Protein AF-A0A915LZA3-F1 (afdb_monomer_lite)

pLDDT: mean 71.26, std 20.82, range [26.11, 95.75]

Radius of gyration: 27.78 Å; chains: 1; bounding box: 48×46×91 Å

Secondary structure (DSSP, 8-state):
---SS----SS-----------TTS-TTHHHHHHHHHHHHHT-HHHHHHHHH--SHHHHHHHHHHHHHH-----SS---TTSS----TTS-TT------TTSGGGS-SS--S--SSS-----TTS-TT------SS---------STTHHHHHHHHHHTTTHHHHHHHHHHS-HHHHHHHHHHHHHHHHHHHHHHHHHHHHHTTTSS-HHHHHHHHHHHHHHHHHH-S-TT------HHHHHHHHHHHHHHHHHT--HHHHHHHHHHHHHHHHHHHHHTTGGG-

InterPro domains:
  IPR003020 Bicarbonate transporter, eukaryotic [PTHR11453] (9-284)
  IPR011531 Bicarbonate transporter-like, transmembrane domain [PF00955] (147-284)
  IPR013769 Band 3 cytoplasmic domain [PF07565] (6-78)
  IPR016152 Phosphotransferase/anion transporter [G3DSA:3.40.930.10] (1-98)
  IPR016152 Phosphotransferase/anion transporter [SSF55804] (5-84)

Organism: Meloidogyne javanica (NCBI:txid6303)

Structure (mmCIF, N/CA/C/O backbone):
data_AF-A0A915LZA3-F1
#
_entry.id   AF-A0A915LZA3-F1
#
loop_
_atom_site.group_PDB
_atom_site.id
_atom_site.type_symbol
_atom_site.label_atom_id
_atom_site.label_alt_id
_atom_site.label_comp_id
_atom_site.label_asym_id
_atom_site.label_entity_id
_atom_site.label_seq_id
_atom_site.pdbx_PDB_ins_code
_atom_site.Cartn_x
_atom_site.Cartn_y
_atom_site.Cartn_z
_atom_site.occupancy
_atom_site.B_iso_or_equiv
_atom_site.auth_seq_id
_atom_site.auth_comp_id
_atom_site.auth_asym_id
_atom_site.auth_atom_id
_atom_site.pdbx_PDB_model_num
ATOM 1 N N . MET A 1 1 ? -0.500 0.047 58.986 1.00 40.16 1 MET A N 1
ATOM 2 C CA . MET A 1 1 ? 0.926 0.003 59.365 1.00 40.16 1 MET A CA 1
ATOM 3 C C . MET A 1 1 ? 1.675 0.911 58.408 1.00 40.16 1 MET A C 1
ATOM 5 O O . MET A 1 1 ? 1.860 0.521 57.264 1.00 40.16 1 MET A O 1
ATOM 9 N N . LEU A 1 2 ? 2.025 2.132 58.827 1.00 41.66 2 LEU A N 1
ATOM 10 C CA . LEU A 1 2 ? 3.138 2.834 58.181 1.00 41.66 2 LEU A CA 1
ATOM 11 C C . LEU A 1 2 ? 4.381 1.995 58.489 1.00 41.66 2 LEU A C 1
ATOM 13 O O . LEU A 1 2 ? 4.584 1.661 59.656 1.00 41.66 2 LEU A O 1
ATOM 17 N N . TYR A 1 3 ? 5.162 1.620 57.478 1.00 49.47 3 TYR A N 1
ATOM 18 C CA . TYR A 1 3 ? 6.516 1.131 57.727 1.00 49.47 3 TYR A CA 1
ATOM 19 C C . TYR A 1 3 ? 7.259 2.251 58.477 1.00 49.47 3 TYR A C 1
ATOM 21 O O . TYR A 1 3 ? 7.330 3.361 57.951 1.00 49.47 3 TYR A O 1
ATOM 29 N N . PRO A 1 4 ? 7.716 2.023 59.722 1.00 53.25 4 PRO A N 1
ATOM 30 C CA . PRO A 1 4 ? 8.289 3.081 60.554 1.00 53.25 4 PRO A CA 1
ATOM 31 C C . PRO A 1 4 ? 9.705 3.483 60.121 1.00 53.25 4 PRO A C 1
ATOM 33 O O . PRO A 1 4 ? 10.217 4.489 60.598 1.00 53.25 4 PRO A O 1
ATOM 36 N N . GLU A 1 5 ? 10.316 2.736 59.202 1.00 57.94 5 GLU A N 1
ATOM 37 C CA . GLU A 1 5 ? 11.634 3.021 58.650 1.00 57.94 5 GLU A CA 1
ATOM 38 C C . GLU A 1 5 ? 11.510 3.137 57.132 1.00 57.94 5 GLU A C 1
ATOM 40 O O . GLU A 1 5 ? 11.105 2.195 56.444 1.00 57.94 5 GLU A O 1
ATOM 45 N N . VAL A 1 6 ? 11.803 4.330 56.615 1.00 61.31 6 VAL A N 1
ATOM 46 C CA . VAL A 1 6 ? 11.967 4.541 55.178 1.00 61.31 6 VAL A CA 1
ATOM 47 C C . VAL A 1 6 ? 13.237 3.783 54.779 1.00 61.31 6 VAL A C 1
ATOM 49 O O . VAL A 1 6 ? 14.266 3.993 55.419 1.00 61.31 6 VAL A O 1
ATOM 52 N N . PRO A 1 7 ? 13.201 2.891 53.775 1.00 60.47 7 PRO A N 1
ATOM 53 C CA . PRO A 1 7 ? 14.414 2.237 53.312 1.00 60.47 7 PRO A CA 1
ATOM 54 C C . PRO A 1 7 ? 15.385 3.304 52.798 1.00 60.47 7 PRO A C 1
ATOM 56 O O . PRO A 1 7 ? 15.045 4.036 51.867 1.00 60.47 7 PRO A O 1
ATOM 59 N N . ASP A 1 8 ? 16.580 3.384 53.388 1.00 58.19 8 ASP A N 1
ATOM 60 C CA . ASP A 1 8 ? 17.678 4.213 52.885 1.00 58.19 8 ASP A CA 1
ATOM 61 C C . ASP A 1 8 ? 18.139 3.645 51.536 1.00 58.19 8 ASP A C 1
ATOM 63 O O . ASP A 1 8 ? 19.001 2.769 51.445 1.00 58.19 8 ASP A O 1
ATOM 67 N N . HIS A 1 9 ? 17.496 4.101 50.464 1.00 58.91 9 HIS A N 1
ATOM 68 C CA . HIS A 1 9 ? 17.857 3.757 49.098 1.00 58.91 9 HIS A CA 1
ATOM 69 C C . HIS A 1 9 ? 18.630 4.929 48.471 1.00 58.91 9 HIS A C 1
ATOM 71 O O . HIS A 1 9 ? 18.209 6.076 48.620 1.00 58.91 9 HIS A O 1
ATOM 77 N N . PRO A 1 10 ? 19.738 4.688 47.743 1.00 62.22 10 PRO A N 1
ATOM 78 C CA . PRO A 1 10 ? 20.612 5.747 47.221 1.00 62.22 10 PRO A CA 1
ATOM 79 C C . PRO A 1 10 ? 20.009 6.545 46.048 1.00 62.22 10 PRO A C 1
ATOM 81 O O . PRO A 1 10 ? 20.716 7.312 45.398 1.00 62.22 10 PRO A O 1
ATOM 84 N N . VAL A 1 11 ? 18.720 6.366 45.751 1.00 62.00 11 VAL A N 1
ATOM 85 C CA . VAL A 1 11 ? 18.023 6.976 44.612 1.00 62.00 11 VAL A CA 1
ATOM 86 C C . VAL A 1 11 ? 16.957 7.940 45.146 1.00 62.00 11 VAL A C 1
ATOM 88 O O . VAL A 1 11 ? 16.222 7.567 46.062 1.00 62.00 11 VAL A O 1
ATOM 91 N N . PRO A 1 12 ? 16.828 9.167 44.602 1.00 66.44 12 PRO A N 1
ATOM 92 C CA . PRO A 1 12 ? 15.810 10.114 45.048 1.00 66.44 12 PRO A CA 1
ATOM 93 C C . PRO A 1 12 ? 14.401 9.534 44.874 1.00 66.44 12 PRO A C 1
ATOM 95 O O . PRO A 1 12 ? 14.011 9.120 43.780 1.00 66.44 12 PRO A O 1
ATOM 98 N N . VAL A 1 13 ? 13.617 9.535 45.953 1.00 68.50 13 VAL A N 1
ATOM 99 C CA . VAL A 1 13 ? 12.218 9.090 45.934 1.00 68.50 13 VAL A CA 1
ATOM 100 C C . VAL A 1 13 ? 11.385 10.111 45.156 1.00 68.50 13 VAL A C 1
ATOM 102 O O . VAL A 1 13 ? 11.161 11.222 45.631 1.00 68.50 13 VAL A O 1
ATOM 105 N N . ARG A 1 14 ? 10.931 9.745 43.950 1.00 68.06 14 ARG A N 1
ATOM 106 C CA . ARG A 1 14 ? 10.072 10.602 43.107 1.00 68.06 14 ARG A CA 1
ATOM 107 C C . ARG A 1 14 ? 8.570 10.405 43.347 1.00 68.06 14 ARG A C 1
ATOM 109 O O . ARG A 1 14 ? 7.807 11.343 43.141 1.00 68.06 14 ARG A O 1
ATOM 116 N N . PHE A 1 15 ? 8.141 9.228 43.810 1.00 70.88 15 PHE A N 1
ATOM 117 C CA . PHE A 1 15 ? 6.720 8.893 43.969 1.00 70.88 15 PHE A CA 1
ATOM 118 C C . PHE A 1 15 ? 6.424 8.293 45.338 1.00 70.88 15 PHE A C 1
ATOM 120 O O . PHE A 1 15 ? 7.160 7.438 45.827 1.00 70.88 15 PHE A O 1
ATOM 127 N N . LEU A 1 16 ? 5.303 8.716 45.922 1.00 76.38 16 LEU A N 1
ATOM 128 C CA . LEU A 1 16 ? 4.749 8.158 47.149 1.00 76.38 16 LEU A CA 1
ATOM 129 C C . LEU A 1 16 ? 3.295 7.760 46.891 1.00 76.38 16 LEU A C 1
ATOM 131 O O . LEU A 1 16 ? 2.461 8.605 46.569 1.00 76.38 16 LEU A O 1
ATOM 135 N N . PHE A 1 17 ? 2.990 6.476 47.052 1.00 79.19 17 PHE A N 1
ATOM 136 C CA . PHE A 1 17 ? 1.621 5.977 47.004 1.00 79.19 17 PHE A CA 1
ATOM 137 C C . PHE A 1 17 ? 1.072 5.842 48.427 1.00 79.19 17 PHE A C 1
ATOM 139 O O . PHE A 1 17 ? 1.611 5.087 49.237 1.00 79.19 17 PHE A O 1
ATOM 146 N N . VAL A 1 18 ? -0.006 6.570 48.729 1.00 82.31 18 VAL A N 1
ATOM 147 C CA . VAL A 1 18 ? -0.693 6.518 50.026 1.00 82.31 18 VAL A CA 1
ATOM 148 C C . VAL A 1 18 ? -2.106 5.994 49.813 1.00 82.31 18 VAL A C 1
ATOM 150 O O . VAL A 1 18 ? -2.927 6.645 49.172 1.00 82.31 18 VAL A O 1
ATOM 153 N N . LEU A 1 19 ? -2.396 4.822 50.377 1.00 79.50 19 LEU A N 1
ATOM 154 C CA . LEU A 1 19 ? -3.730 4.232 50.370 1.00 79.50 19 LEU A CA 1
ATOM 155 C C . LEU A 1 19 ? -4.408 4.475 51.720 1.00 79.50 19 LEU A C 1
ATOM 157 O O . LEU A 1 19 ? -3.973 3.943 52.742 1.00 79.50 19 LEU A O 1
ATOM 161 N N . LEU A 1 20 ? -5.491 5.252 51.717 1.00 79.88 20 LEU A N 1
ATOM 162 C CA . LEU A 1 20 ? -6.367 5.425 52.874 1.00 79.88 20 LEU A CA 1
ATOM 163 C C . LEU A 1 20 ? -7.575 4.505 52.703 1.00 79.88 20 LEU A C 1
ATOM 165 O O . LEU A 1 20 ? -8.351 4.681 51.768 1.00 79.88 20 LEU A O 1
ATOM 169 N N . ASN A 1 21 ? -7.721 3.521 53.589 1.00 73.12 21 ASN A N 1
ATOM 170 C CA . ASN A 1 21 ? -8.852 2.598 53.571 1.00 73.12 21 ASN A CA 1
ATOM 171 C C . ASN A 1 21 ? -9.557 2.581 54.935 1.00 73.12 21 ASN A C 1
ATOM 173 O O . ASN A 1 21 ? -8.885 2.569 55.969 1.00 73.12 21 ASN A O 1
ATOM 177 N N . SER A 1 22 ? -10.894 2.574 54.934 1.00 74.44 22 SER A N 1
ATOM 178 C CA . SER A 1 22 ? -11.690 2.390 56.152 1.00 74.44 22 SER A CA 1
ATOM 179 C C . SER A 1 22 ? -11.731 0.906 56.513 1.00 74.44 22 SER A C 1
ATOM 181 O O . SER A 1 22 ? -11.939 0.055 55.650 1.00 74.44 22 SER A O 1
ATOM 183 N N . MET A 1 23 ? -11.522 0.584 57.788 1.00 65.25 23 MET A N 1
ATOM 184 C CA . MET A 1 23 ? -11.360 -0.802 58.248 1.00 65.25 23 MET A CA 1
ATOM 185 C C . MET A 1 23 ? -12.677 -1.591 58.284 1.00 65.25 23 MET A C 1
ATOM 187 O O . MET A 1 23 ? -12.644 -2.812 58.424 1.00 65.25 23 MET A O 1
ATOM 191 N N . ASP A 1 24 ? -13.821 -0.919 58.137 1.00 66.62 24 ASP A N 1
ATOM 192 C CA . ASP A 1 24 ? -15.107 -1.474 58.565 1.00 66.62 24 ASP A CA 1
ATOM 193 C C . ASP A 1 24 ? -15.783 -2.406 57.546 1.00 66.62 24 ASP A C 1
ATOM 195 O O . ASP A 1 24 ? -16.606 -3.223 57.948 1.00 66.62 24 ASP A O 1
ATOM 199 N N . ASN A 1 25 ? -15.438 -2.349 56.250 1.00 57.66 25 ASN A N 1
ATOM 200 C CA . ASN A 1 25 ? -16.246 -3.018 55.212 1.00 57.66 25 ASN A CA 1
ATOM 201 C C . ASN A 1 25 ? -15.518 -4.013 54.294 1.00 57.66 25 ASN A C 1
ATOM 203 O O . ASN A 1 25 ? -16.191 -4.775 53.604 1.00 57.66 25 ASN A O 1
ATOM 207 N N . TYR A 1 26 ? -14.181 -4.066 54.281 1.00 62.34 26 TYR A N 1
ATOM 208 C CA . TYR A 1 26 ? -13.459 -4.848 53.266 1.00 62.34 26 TYR A CA 1
ATOM 209 C C . TYR A 1 26 ? -12.202 -5.555 53.801 1.00 62.34 26 TYR A C 1
ATOM 211 O O . TYR A 1 26 ? -11.069 -5.122 53.548 1.00 62.34 26 TYR A O 1
ATOM 219 N N . PRO A 1 27 ? -12.359 -6.679 54.527 1.00 63.31 27 PRO A N 1
ATOM 220 C CA . PRO A 1 27 ? -11.224 -7.472 54.980 1.00 63.31 27 PRO A CA 1
ATOM 221 C C . PRO A 1 27 ? -10.453 -8.033 53.773 1.00 63.31 27 PRO A C 1
ATOM 223 O O . PRO A 1 27 ? -10.947 -8.868 53.019 1.00 63.31 27 PRO A O 1
ATOM 226 N N . GLY A 1 28 ? -9.218 -7.561 53.581 1.00 68.75 28 GLY A N 1
ATOM 227 C CA . GLY A 1 28 ? -8.295 -8.050 52.548 1.00 68.75 28 GLY A CA 1
ATOM 228 C C . GLY A 1 28 ? -8.218 -7.220 51.262 1.00 68.75 28 GLY A C 1
ATOM 229 O O . GLY A 1 28 ? -7.331 -7.479 50.447 1.00 68.75 28 GLY A O 1
ATOM 230 N N . GLU A 1 29 ? -9.053 -6.194 51.075 1.00 74.31 29 GLU A N 1
ATOM 231 C CA . GLU A 1 29 ? -8.945 -5.312 49.899 1.00 74.31 29 GLU A CA 1
ATOM 232 C C . GLU A 1 29 ? -7.670 -4.478 49.904 1.00 74.31 29 GLU A C 1
ATOM 234 O O . GLU A 1 29 ? -7.015 -4.372 48.872 1.00 74.31 29 GLU A O 1
ATOM 239 N N . THR A 1 30 ? -7.238 -3.990 51.069 1.00 78.81 30 THR A N 1
ATOM 240 C CA . THR A 1 30 ? -5.964 -3.266 51.211 1.00 78.81 30 THR A CA 1
ATOM 241 C C . THR A 1 30 ? -4.793 -4.078 50.654 1.00 78.81 30 THR A C 1
ATOM 243 O O . THR A 1 30 ? -3.925 -3.543 49.971 1.00 78.81 30 THR A O 1
ATOM 246 N N . PHE A 1 31 ? -4.791 -5.392 50.894 1.00 78.06 31 PHE A N 1
ATOM 247 C CA . PHE A 1 31 ? -3.752 -6.284 50.386 1.00 78.06 31 PHE A CA 1
ATOM 248 C C . PHE A 1 31 ? -3.881 -6.525 48.877 1.00 78.06 31 PHE A C 1
ATOM 250 O O . PHE A 1 31 ? -2.873 -6.595 48.180 1.00 78.06 31 PHE A O 1
ATOM 257 N N . ARG A 1 32 ? -5.106 -6.613 48.345 1.00 77.19 32 ARG A N 1
ATOM 258 C CA . ARG A 1 32 ? -5.346 -6.750 46.898 1.00 77.19 32 ARG A CA 1
ATOM 259 C C . ARG A 1 32 ? -4.922 -5.498 46.133 1.00 77.19 32 ARG A C 1
ATOM 261 O O . ARG A 1 32 ? -4.230 -5.625 45.129 1.00 77.19 32 ARG A O 1
ATOM 268 N N . ILE A 1 33 ? -5.264 -4.316 46.644 1.00 82.44 33 ILE A N 1
ATOM 269 C CA . ILE A 1 33 ? -4.838 -3.030 46.081 1.00 82.44 33 ILE A CA 1
ATOM 270 C C . ILE A 1 33 ? -3.316 -2.905 46.182 1.00 82.44 33 ILE A C 1
ATOM 272 O O . ILE A 1 33 ? -2.665 -2.573 45.198 1.00 82.44 33 ILE A O 1
ATOM 276 N N . GLY A 1 34 ? -2.728 -3.266 47.327 1.00 83.06 34 GLY A N 1
ATOM 277 C CA . GLY A 1 34 ? -1.274 -3.299 47.495 1.00 83.06 34 GLY A CA 1
ATOM 278 C C . GLY A 1 34 ? -0.574 -4.225 46.496 1.00 83.06 34 GLY A C 1
ATOM 279 O O . GLY A 1 34 ? 0.440 -3.846 45.920 1.00 83.06 34 GLY A O 1
ATOM 280 N N . ARG A 1 35 ? -1.136 -5.409 46.218 1.00 81.19 35 ARG A N 1
ATOM 281 C CA . ARG A 1 35 ? -0.614 -6.321 45.187 1.00 81.19 35 ARG A CA 1
ATOM 282 C C . ARG A 1 35 ? -0.757 -5.766 43.772 1.00 81.19 35 ARG A C 1
ATOM 284 O O . ARG A 1 35 ? 0.164 -5.944 42.983 1.00 81.19 35 ARG A O 1
ATOM 291 N N . ALA A 1 36 ? -1.875 -5.115 43.454 1.00 82.69 36 ALA A N 1
ATOM 292 C CA . ALA A 1 36 ? -2.093 -4.505 42.143 1.00 82.69 36 ALA A CA 1
ATOM 293 C C . ALA A 1 36 ? -1.106 -3.356 41.888 1.00 82.69 36 ALA A C 1
ATOM 295 O O . ALA A 1 36 ? -0.448 -3.321 40.852 1.00 82.69 36 ALA A O 1
ATOM 296 N N . ILE A 1 37 ? -0.930 -2.473 42.872 1.00 86.31 37 ILE A N 1
ATOM 297 C CA . ILE A 1 37 ? 0.039 -1.374 42.801 1.00 86.31 37 ILE A CA 1
ATOM 298 C C . ILE A 1 37 ? 1.476 -1.906 42.788 1.00 86.31 37 ILE A C 1
ATOM 300 O O . ILE A 1 37 ? 2.309 -1.395 42.049 1.00 86.31 37 ILE A O 1
ATOM 304 N N . GLY A 1 38 ? 1.767 -2.966 43.545 1.00 83.88 38 GLY A N 1
ATOM 305 C CA . GLY A 1 38 ? 3.064 -3.639 43.496 1.00 83.88 38 GLY A CA 1
ATOM 306 C C . GLY A 1 38 ? 3.379 -4.223 42.116 1.00 83.88 38 GLY A C 1
ATOM 307 O O . GLY A 1 38 ? 4.513 -4.110 41.661 1.00 83.88 38 GLY A O 1
ATOM 308 N N . ALA A 1 39 ? 2.385 -4.797 41.430 1.00 84.75 39 ALA A N 1
ATOM 309 C CA . ALA A 1 39 ? 2.550 -5.296 40.066 1.00 84.75 39 ALA A CA 1
ATOM 310 C C . ALA A 1 39 ? 2.824 -4.158 39.069 1.00 84.75 39 ALA A C 1
ATOM 312 O O . ALA A 1 39 ? 3.753 -4.276 38.278 1.00 84.75 39 ALA A O 1
ATOM 313 N N . LEU A 1 40 ? 2.090 -3.043 39.167 1.00 87.62 40 LEU A N 1
ATOM 314 C CA . LEU A 1 40 ? 2.316 -1.844 38.350 1.00 87.62 40 LEU A CA 1
ATOM 315 C C . LEU A 1 40 ? 3.728 -1.268 38.555 1.00 87.62 40 LEU A C 1
ATOM 317 O O . LEU A 1 40 ? 4.425 -0.965 37.597 1.00 87.62 40 LEU A O 1
ATOM 321 N N . LEU A 1 41 ? 4.174 -1.145 39.810 1.00 84.44 41 LEU A N 1
ATOM 322 C CA . LEU A 1 41 ? 5.496 -0.599 40.141 1.00 84.44 41 LEU A CA 1
ATOM 323 C C . LEU A 1 41 ? 6.660 -1.539 39.795 1.00 84.44 41 LEU A C 1
ATOM 325 O O . LEU A 1 41 ? 7.795 -1.076 39.707 1.00 84.44 41 LEU A O 1
ATOM 329 N N . SER A 1 42 ? 6.394 -2.837 39.630 1.00 83.94 42 SER A N 1
ATOM 330 C CA . SER A 1 42 ? 7.406 -3.818 39.216 1.00 83.94 42 SER A CA 1
ATOM 331 C C . SER A 1 42 ? 7.592 -3.870 37.699 1.00 83.94 42 SER A C 1
ATOM 333 O O . SER A 1 42 ? 8.521 -4.527 37.233 1.00 83.94 42 SER A O 1
ATOM 335 N N . ASP A 1 43 ? 6.718 -3.220 36.927 1.00 84.38 43 ASP A N 1
ATOM 336 C CA . ASP A 1 43 ? 6.847 -3.176 35.478 1.00 84.38 43 ASP A CA 1
ATOM 337 C C . ASP A 1 43 ? 8.005 -2.260 35.049 1.00 84.38 43 ASP A C 1
ATOM 339 O O . ASP A 1 43 ? 8.108 -1.100 35.454 1.00 84.38 43 ASP A O 1
ATOM 343 N N . GLU A 1 44 ? 8.892 -2.786 34.203 1.00 79.75 44 GLU A N 1
ATOM 344 C CA . GLU A 1 44 ? 10.099 -2.080 33.762 1.00 79.75 44 GLU A CA 1
ATOM 345 C C . GLU A 1 44 ? 9.780 -0.864 32.882 1.00 79.75 44 GLU A C 1
ATOM 347 O O . GLU A 1 44 ? 10.542 0.107 32.873 1.00 79.75 44 GLU A O 1
ATOM 352 N N . VAL A 1 45 ? 8.687 -0.915 32.111 1.00 80.38 45 VAL A N 1
ATOM 353 C CA . VAL A 1 45 ? 8.278 0.182 31.224 1.00 80.38 45 VAL A CA 1
ATOM 354 C C . VAL A 1 45 ? 7.697 1.307 32.070 1.00 80.38 45 VAL A C 1
ATOM 356 O O . VAL A 1 45 ? 8.168 2.444 31.980 1.00 80.38 45 VAL A O 1
ATOM 359 N N . PHE A 1 46 ? 6.766 0.982 32.968 1.00 85.88 46 PHE A N 1
ATOM 360 C CA . PHE A 1 46 ? 6.195 1.931 33.914 1.00 85.88 46 PHE A CA 1
ATOM 361 C C . PHE A 1 46 ? 7.271 2.565 34.801 1.00 85.88 46 PHE A C 1
ATOM 363 O O . PHE A 1 46 ? 7.279 3.783 34.964 1.00 85.88 46 PHE A O 1
ATOM 370 N N . GLN A 1 47 ? 8.231 1.789 35.319 1.00 83.12 47 GLN A N 1
ATOM 371 C CA . GLN A 1 47 ? 9.313 2.315 36.159 1.00 83.12 47 GLN A CA 1
ATOM 372 C C . GLN A 1 47 ? 10.183 3.333 35.408 1.00 83.12 47 GLN A C 1
ATOM 374 O O . GLN A 1 47 ? 10.506 4.392 35.952 1.00 83.12 47 GLN A O 1
ATOM 379 N N . LYS A 1 48 ? 10.553 3.042 34.155 1.00 82.12 48 LYS A N 1
ATOM 380 C CA . LYS A 1 48 ? 11.348 3.964 33.332 1.00 82.12 48 LYS A CA 1
ATOM 381 C C . LYS A 1 48 ? 10.588 5.251 33.045 1.00 82.12 48 LYS A C 1
ATOM 383 O O . LYS A 1 48 ? 11.171 6.324 33.210 1.00 82.12 48 LYS A O 1
ATOM 388 N N . VAL A 1 49 ? 9.313 5.150 32.663 1.00 83.62 49 VAL A N 1
ATOM 389 C CA . VAL A 1 49 ? 8.470 6.322 32.396 1.00 83.62 49 VAL A CA 1
ATOM 390 C C . VAL A 1 49 ? 8.287 7.128 33.672 1.00 83.62 49 VAL A C 1
ATOM 392 O O . VAL A 1 49 ? 8.598 8.312 33.674 1.00 83.62 49 VAL A O 1
ATOM 395 N N . ALA A 1 50 ? 7.899 6.499 34.781 1.00 83.44 50 ALA A N 1
ATOM 396 C CA . ALA A 1 50 ? 7.741 7.174 36.062 1.00 83.44 50 ALA A CA 1
ATOM 397 C C . ALA A 1 50 ? 9.021 7.936 36.449 1.00 83.44 50 ALA A C 1
ATOM 399 O O . ALA A 1 50 ? 8.958 9.115 36.788 1.00 83.44 50 ALA A O 1
ATOM 400 N N . LEU A 1 51 ? 10.202 7.320 36.326 1.00 79.88 51 LEU A N 1
ATOM 401 C CA . LEU A 1 51 ? 11.462 7.975 36.682 1.00 79.88 51 LEU A CA 1
ATOM 402 C C . LEU A 1 51 ? 11.833 9.164 35.788 1.00 79.88 51 LEU A C 1
ATOM 404 O O . LEU A 1 51 ? 12.455 10.084 36.310 1.00 79.88 51 LEU A O 1
ATOM 408 N N . HIS A 1 52 ? 11.470 9.182 34.503 1.00 78.88 52 HIS A N 1
ATOM 409 C CA . HIS A 1 52 ? 11.912 10.216 33.545 1.00 78.88 52 HIS A CA 1
ATOM 410 C C . HIS A 1 52 ? 10.821 11.214 33.145 1.00 78.88 52 HIS A C 1
ATOM 412 O O . HIS A 1 52 ? 11.104 12.214 32.495 1.00 78.88 52 HIS A O 1
ATOM 418 N N . CYS A 1 53 ? 9.580 10.957 33.531 1.00 80.81 53 CYS A N 1
ATOM 419 C CA . CYS A 1 53 ? 8.434 11.767 33.167 1.00 80.81 53 CYS A CA 1
ATOM 420 C C . CYS A 1 53 ? 8.464 13.153 33.839 1.00 80.81 53 CYS A C 1
ATOM 422 O O . CYS A 1 53 ? 8.595 13.255 35.059 1.00 80.81 53 CYS A O 1
ATOM 424 N N . GLU A 1 54 ? 8.275 14.214 33.048 1.00 79.69 54 GLU A N 1
ATOM 425 C CA . GLU A 1 54 ? 8.100 15.5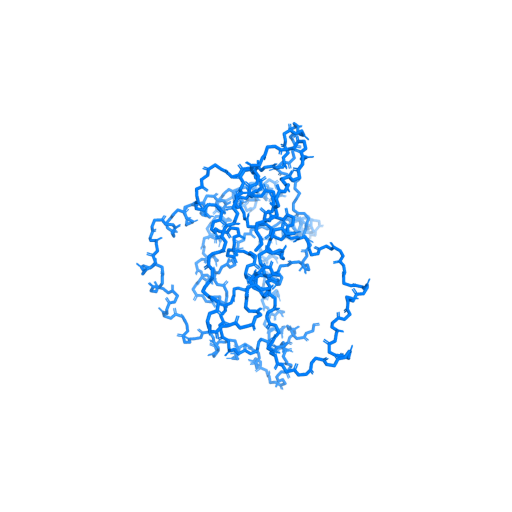96 33.533 1.00 79.69 54 GLU A CA 1
ATOM 426 C C . GLU A 1 54 ? 6.625 16.048 33.503 1.00 79.69 54 GLU A C 1
ATOM 428 O O . GLU A 1 54 ? 6.212 16.888 34.304 1.00 79.69 54 GLU A O 1
ATOM 433 N N . GLU A 1 55 ? 5.798 15.453 32.634 1.00 82.12 55 GLU A N 1
ATOM 434 C CA . GLU A 1 55 ? 4.393 15.826 32.426 1.00 82.12 55 GLU A CA 1
ATOM 435 C C . GLU A 1 55 ? 3.405 14.842 33.066 1.00 82.12 55 GLU A C 1
ATOM 437 O O . GLU A 1 55 ? 3.504 13.634 32.903 1.00 82.12 55 GLU A O 1
ATOM 442 N N . ARG A 1 56 ? 2.354 15.333 33.735 1.00 80.69 56 ARG A N 1
ATOM 443 C CA . ARG A 1 56 ? 1.370 14.455 34.405 1.00 80.69 56 ARG A CA 1
ATOM 444 C C . ARG A 1 56 ? 0.671 13.465 33.455 1.00 80.69 56 ARG A C 1
ATOM 446 O O . ARG A 1 56 ? 0.342 12.362 33.885 1.00 80.69 56 ARG A O 1
ATOM 453 N N . ASN A 1 57 ? 0.415 13.859 32.209 1.00 81.19 57 ASN A N 1
ATOM 454 C CA . ASN A 1 57 ? -0.383 13.064 31.268 1.00 81.19 57 ASN A CA 1
ATOM 455 C C . ASN A 1 57 ? 0.349 11.788 30.829 1.00 81.19 57 ASN A C 1
ATOM 457 O O . ASN A 1 57 ? -0.252 10.723 30.795 1.00 81.19 57 ASN A O 1
ATOM 461 N N . THR A 1 58 ? 1.664 11.871 30.640 1.00 80.75 58 THR A N 1
ATOM 462 C CA . THR A 1 58 ? 2.532 10.750 30.255 1.00 80.75 58 THR A CA 1
ATOM 463 C C . THR A 1 58 ? 2.499 9.608 31.274 1.00 80.75 58 THR A C 1
ATOM 465 O O . THR A 1 58 ? 2.591 8.435 30.918 1.00 80.75 58 THR A O 1
ATOM 468 N N . LEU A 1 59 ? 2.323 9.935 32.558 1.00 84.88 59 LEU A N 1
ATOM 469 C CA . LEU A 1 59 ? 2.184 8.929 33.608 1.00 84.88 59 LEU A CA 1
ATOM 470 C C . LEU A 1 59 ? 0.827 8.214 33.542 1.00 84.88 59 LEU A C 1
ATOM 472 O O . LEU A 1 59 ? 0.766 7.021 33.819 1.00 84.88 59 LEU A O 1
ATOM 476 N N . VAL A 1 60 ? -0.246 8.917 33.163 1.00 85.88 60 VAL A N 1
ATOM 477 C CA . VAL A 1 60 ? -1.577 8.315 32.967 1.00 85.88 60 VAL A CA 1
ATOM 478 C C . VAL A 1 60 ? -1.559 7.374 31.767 1.00 85.88 60 VAL A C 1
ATOM 480 O O . VAL A 1 60 ? -2.039 6.250 31.884 1.00 85.88 60 VAL A O 1
ATOM 483 N N . ASP A 1 61 ? -0.924 7.787 30.671 1.00 82.62 61 ASP A N 1
ATOM 484 C CA . ASP A 1 61 ? -0.764 6.955 29.475 1.00 82.62 61 ASP A CA 1
ATOM 485 C C . ASP A 1 61 ? 0.028 5.673 29.784 1.00 82.62 61 ASP A C 1
ATOM 487 O O . ASP A 1 61 ? -0.308 4.597 29.300 1.00 82.62 61 ASP A O 1
ATOM 491 N N . ALA A 1 62 ? 1.043 5.755 30.651 1.00 82.62 62 ALA A N 1
ATOM 492 C CA . ALA A 1 62 ? 1.800 4.583 31.089 1.00 82.62 62 ALA A CA 1
ATOM 493 C C . ALA A 1 62 ? 0.974 3.612 31.951 1.00 82.62 62 ALA A C 1
ATOM 495 O O . ALA A 1 62 ? 1.186 2.401 31.884 1.00 82.62 62 ALA A O 1
ATOM 496 N N . VAL A 1 63 ? 0.037 4.116 32.763 1.00 87.50 63 VAL A N 1
ATOM 497 C CA . VAL A 1 63 ? -0.899 3.255 33.506 1.00 87.50 63 VAL A CA 1
ATOM 498 C C . VAL A 1 63 ? -1.885 2.587 32.552 1.00 87.50 63 VAL A C 1
ATOM 500 O O . VAL A 1 63 ? -2.159 1.400 32.713 1.00 87.50 63 VAL A O 1
ATOM 503 N N . ASP A 1 64 ? -2.410 3.321 31.572 1.00 85.19 64 ASP A N 1
ATOM 504 C CA . ASP A 1 64 ? -3.350 2.776 30.586 1.00 85.19 64 ASP A CA 1
ATOM 505 C C . ASP A 1 64 ? -2.689 1.691 29.722 1.00 85.19 64 ASP A C 1
ATOM 507 O O . ASP A 1 64 ? -3.248 0.611 29.541 1.00 85.19 64 ASP A O 1
ATOM 511 N N . GLU A 1 65 ? -1.440 1.916 29.307 1.00 81.75 65 GLU A N 1
ATOM 512 C CA . GLU A 1 65 ? -0.630 0.925 28.595 1.00 81.75 65 GLU A CA 1
ATOM 513 C C . GLU A 1 65 ? -0.362 -0.324 29.444 1.00 81.75 65 GLU A C 1
ATOM 515 O O . GLU A 1 65 ? -0.440 -1.447 28.954 1.00 81.75 65 GLU A O 1
ATOM 520 N N . PHE A 1 66 ? -0.093 -0.162 30.740 1.00 86.06 66 PHE A N 1
ATOM 521 C CA . PHE A 1 66 ? 0.011 -1.315 31.631 1.00 86.06 66 PHE A CA 1
ATOM 522 C C . PHE A 1 66 ? -1.318 -2.084 31.688 1.00 86.06 66 PHE A C 1
ATOM 524 O O . PHE A 1 66 ? -1.332 -3.307 31.546 1.00 86.06 66 PHE A O 1
ATOM 531 N N . LEU A 1 67 ? -2.444 -1.386 31.863 1.00 83.06 67 LEU A N 1
ATOM 532 C CA . LEU A 1 67 ? -3.769 -2.004 31.962 1.00 83.06 67 LEU A CA 1
ATOM 533 C C . LEU A 1 67 ? -4.213 -2.692 30.664 1.00 83.06 67 LEU A C 1
ATOM 535 O O . LEU A 1 67 ? -4.906 -3.705 30.740 1.00 83.06 67 LEU A O 1
ATOM 539 N N . SER A 1 68 ? -3.810 -2.188 29.496 1.00 74.75 68 SER A N 1
ATOM 540 C CA . SER A 1 68 ? -4.106 -2.816 28.201 1.00 74.75 68 SER A CA 1
ATOM 541 C C . SER A 1 68 ? -3.382 -4.158 28.028 1.00 74.75 68 SER A C 1
ATOM 543 O O . SER A 1 68 ? -3.889 -5.057 27.354 1.00 74.75 68 SER A O 1
ATOM 545 N N . GLN A 1 69 ? -2.226 -4.316 28.679 1.00 69.12 69 GLN A N 1
ATOM 546 C CA . GLN A 1 69 ? -1.385 -5.508 28.600 1.00 69.12 69 GLN A CA 1
ATOM 547 C C . GLN A 1 69 ? -1.664 -6.532 29.709 1.00 69.12 69 GLN A C 1
ATOM 549 O O . GLN A 1 69 ? -1.305 -7.705 29.559 1.00 69.12 69 GLN A O 1
ATOM 554 N N . ILE A 1 70 ? -2.300 -6.141 30.823 1.00 77.00 70 ILE A N 1
ATOM 555 C CA . ILE A 1 70 ? -2.658 -7.111 31.863 1.00 77.00 70 ILE A CA 1
ATOM 556 C C . ILE A 1 70 ? -3.835 -7.980 31.417 1.00 77.00 70 ILE A C 1
ATOM 558 O O . ILE A 1 70 ? -4.907 -7.506 31.049 1.00 77.00 70 ILE A O 1
ATOM 562 N N . VAL A 1 71 ? -3.674 -9.295 31.542 1.00 67.06 71 VAL A N 1
ATOM 563 C CA . VAL A 1 71 ? -4.790 -10.230 31.390 1.00 67.06 71 VAL A CA 1
ATOM 564 C C . VAL A 1 71 ? -5.435 -10.435 32.755 1.00 67.06 71 VAL A C 1
ATOM 566 O O . VAL A 1 71 ? -4.851 -11.037 33.659 1.00 67.06 71 VAL A O 1
ATOM 569 N N . VAL A 1 72 ? -6.662 -9.939 32.914 1.00 62.97 72 VAL A N 1
ATOM 570 C CA . VAL A 1 72 ? -7.462 -10.191 34.115 1.00 62.97 72 VAL A CA 1
ATOM 571 C C . VAL A 1 72 ? -8.118 -11.559 33.985 1.00 62.97 72 VAL A C 1
ATOM 573 O O . VAL A 1 72 ? -9.049 -11.750 33.205 1.00 62.97 72 VAL A O 1
ATOM 576 N N . ILE A 1 73 ? -7.645 -12.520 34.773 1.00 56.94 73 ILE A N 1
ATOM 577 C CA . ILE A 1 73 ? -8.279 -13.835 34.853 1.00 56.94 73 ILE A CA 1
ATOM 578 C C . ILE A 1 73 ? -9.472 -13.731 35.819 1.00 56.94 73 ILE A C 1
ATOM 580 O O . ILE A 1 73 ? -9.276 -13.363 36.983 1.00 56.94 73 ILE A O 1
ATOM 584 N N . PRO A 1 74 ? -10.708 -14.044 35.384 1.00 51.47 74 PRO A N 1
ATOM 585 C CA . PRO A 1 74 ? -11.864 -14.046 36.270 1.00 51.47 74 PRO A CA 1
ATOM 586 C C . PRO A 1 74 ? -11.682 -15.082 37.393 1.00 51.47 74 PRO A C 1
ATOM 588 O O . PRO A 1 74 ? -11.080 -16.134 37.168 1.00 51.47 74 PRO A O 1
ATOM 591 N N . PRO A 1 75 ? -12.201 -14.826 38.609 1.00 49.94 75 PRO A N 1
ATOM 592 C CA . PRO A 1 75 ? -12.029 -15.708 39.758 1.00 49.94 75 PRO A CA 1
ATOM 593 C C . PRO A 1 75 ? -12.900 -16.969 39.624 1.00 49.94 75 PRO A C 1
ATOM 595 O O . PRO A 1 75 ? -13.900 -17.141 40.314 1.00 49.94 75 PRO A O 1
ATOM 598 N N . ALA A 1 76 ? -12.516 -17.876 38.732 1.00 41.94 76 ALA A N 1
ATOM 599 C CA . ALA A 1 76 ? -12.976 -19.255 38.688 1.00 41.94 76 ALA A CA 1
ATOM 600 C C . ALA A 1 76 ? -11.768 -20.159 38.957 1.00 41.94 76 ALA A C 1
ATOM 602 O O . ALA A 1 76 ? -10.654 -19.827 38.567 1.00 41.94 76 ALA A O 1
ATOM 603 N N . LYS A 1 77 ? -11.986 -21.259 39.689 1.00 45.81 77 LYS A N 1
ATOM 604 C CA . LYS A 1 77 ? -10.977 -22.225 40.163 1.00 45.81 77 LYS A CA 1
ATOM 605 C C . LYS A 1 77 ? -9.850 -22.435 39.136 1.00 45.81 77 LYS A C 1
ATOM 607 O O . LYS A 1 77 ? -9.999 -23.222 38.209 1.00 45.81 77 LYS A O 1
ATOM 612 N N . CYS A 1 78 ? -8.737 -21.723 39.313 1.00 49.66 78 CYS A N 1
ATOM 613 C CA . CYS A 1 78 ? -7.569 -21.834 38.451 1.00 49.66 78 CYS A CA 1
ATOM 614 C C . CYS A 1 78 ? -6.889 -23.168 38.772 1.00 49.66 78 CYS A C 1
ATOM 616 O O . CYS A 1 78 ? -6.239 -23.305 39.811 1.00 49.66 78 CYS A O 1
ATOM 618 N N . SER A 1 79 ? -7.130 -24.186 37.945 1.00 50.09 79 SER A N 1
ATOM 619 C CA . SER A 1 79 ? -6.386 -25.440 38.010 1.00 50.09 79 SER A CA 1
ATOM 620 C C . SER A 1 79 ? -4.959 -25.195 37.515 1.00 50.09 79 SER A C 1
ATOM 622 O O . SER A 1 79 ? -4.721 -24.355 36.649 1.00 50.09 79 SER A O 1
ATOM 624 N N . THR A 1 80 ? -3.986 -25.939 38.038 1.00 51.62 80 THR A N 1
ATOM 625 C CA . THR A 1 80 ? -2.582 -25.878 37.591 1.00 51.62 80 THR A CA 1
ATOM 626 C C . THR A 1 80 ? -2.393 -26.214 36.108 1.00 51.62 80 THR A C 1
ATOM 628 O O . THR A 1 80 ? -1.338 -25.920 35.564 1.00 51.62 80 THR A O 1
ATOM 631 N N . GLU A 1 81 ? -3.410 -26.781 35.457 1.00 51.84 81 GLU A N 1
ATOM 632 C CA . GLU A 1 81 ? -3.464 -27.073 34.018 1.00 51.84 81 GLU A CA 1
ATOM 633 C C . GLU A 1 81 ? -3.906 -25.866 33.172 1.00 51.84 81 GLU A C 1
ATOM 635 O O . GLU A 1 81 ? -3.539 -25.774 32.009 1.00 51.84 81 GLU A O 1
ATOM 640 N N . ALA A 1 82 ? -4.630 -24.899 33.752 1.00 50.28 82 ALA A N 1
ATOM 641 C CA . ALA A 1 82 ? -4.927 -23.607 33.118 1.00 50.28 82 ALA A CA 1
ATOM 642 C C . ALA A 1 82 ? -3.754 -22.613 33.236 1.00 50.28 82 ALA A C 1
ATOM 644 O O . ALA A 1 82 ? -3.849 -21.455 32.823 1.00 50.28 82 ALA A O 1
ATOM 645 N N . ARG A 1 83 ? -2.641 -23.052 33.837 1.00 48.88 83 ARG A N 1
ATOM 646 C CA . ARG A 1 83 ? -1.400 -22.294 33.920 1.00 48.88 83 ARG A CA 1
ATOM 647 C C . ARG A 1 83 ? -0.793 -22.239 32.527 1.00 48.88 83 ARG A C 1
ATOM 649 O O . ARG A 1 83 ? -0.198 -23.210 32.077 1.00 48.88 83 ARG A O 1
ATOM 656 N N . TRP A 1 84 ? -0.926 -21.088 31.881 1.00 51.66 84 TRP A N 1
ATOM 657 C CA . TRP A 1 84 ? -0.230 -20.784 30.638 1.00 51.66 84 TRP A CA 1
ATOM 658 C C . TRP A 1 84 ? 1.273 -21.027 30.834 1.00 51.66 84 TRP A C 1
ATOM 660 O O . TRP A 1 84 ? 1.954 -20.264 31.525 1.00 51.66 84 TRP A O 1
ATOM 670 N N . THR A 1 85 ? 1.792 -22.131 30.302 1.00 42.25 85 THR A N 1
ATOM 671 C CA . THR A 1 85 ? 3.233 -22.339 30.194 1.00 42.25 85 THR A CA 1
ATOM 672 C C . THR A 1 85 ? 3.728 -21.431 29.086 1.00 42.25 85 THR A C 1
ATOM 674 O O . THR A 1 85 ? 3.141 -21.381 28.008 1.00 42.25 85 THR A O 1
ATOM 677 N N . ARG A 1 86 ? 4.783 -20.666 29.369 1.00 37.88 86 ARG A N 1
ATOM 678 C CA . ARG A 1 86 ? 5.478 -19.894 28.344 1.00 37.88 86 ARG A CA 1
ATOM 679 C C . ARG A 1 86 ? 5.977 -20.903 27.309 1.00 37.88 86 ARG A C 1
ATOM 681 O O . ARG A 1 86 ? 6.718 -21.809 27.674 1.00 37.88 86 ARG A O 1
ATOM 688 N N . ASP A 1 87 ? 5.492 -20.798 26.080 1.00 40.41 87 ASP A N 1
ATOM 689 C CA . ASP A 1 87 ? 5.916 -21.669 24.990 1.00 40.41 87 ASP A CA 1
ATOM 690 C C . ASP A 1 87 ? 7.401 -21.371 24.739 1.00 40.41 87 ASP A C 1
ATOM 692 O O . ASP A 1 87 ? 7.748 -20.258 24.342 1.00 40.41 87 ASP A O 1
ATOM 696 N N . GLU A 1 88 ? 8.298 -22.306 25.063 1.00 45.94 88 GLU A N 1
ATOM 697 C CA . GLU A 1 88 ? 9.756 -22.095 24.970 1.00 45.94 88 GLU A CA 1
ATOM 698 C C . GLU A 1 88 ? 10.233 -21.895 23.514 1.00 45.94 88 GLU A C 1
ATOM 700 O O . GLU A 1 88 ? 11.390 -21.556 23.285 1.00 45.94 88 GLU A O 1
ATOM 705 N N . GLY A 1 89 ? 9.335 -22.061 22.533 1.00 44.38 89 GLY A N 1
ATOM 706 C CA . GLY A 1 89 ? 9.553 -21.780 21.111 1.00 44.38 89 GLY A CA 1
ATOM 707 C C . GLY A 1 89 ? 8.897 -20.498 20.582 1.00 44.38 89 GLY A C 1
ATOM 708 O O . GLY A 1 89 ? 9.038 -20.205 19.395 1.00 44.38 89 GLY A O 1
ATOM 709 N N . ALA A 1 90 ? 8.185 -19.725 21.412 1.00 39.44 90 ALA A N 1
ATOM 710 C CA . ALA A 1 90 ? 7.668 -18.418 21.013 1.00 39.44 90 ALA A CA 1
ATOM 711 C C . ALA A 1 90 ? 8.793 -17.383 21.121 1.00 39.44 90 ALA A C 1
ATOM 713 O O . ALA A 1 90 ? 9.013 -16.784 22.173 1.00 39.44 90 ALA A O 1
ATOM 714 N N . ASP A 1 91 ? 9.520 -17.269 20.014 1.00 34.72 91 ASP A N 1
ATOM 715 C CA . ASP A 1 91 ? 10.464 -16.227 19.625 1.00 34.72 91 ASP A CA 1
ATOM 716 C C . ASP A 1 91 ? 10.517 -15.032 20.604 1.00 34.72 91 ASP A C 1
ATOM 718 O O . ASP A 1 91 ? 9.555 -14.274 20.757 1.00 34.72 91 ASP A O 1
ATOM 722 N N . GLU A 1 92 ? 11.681 -14.816 21.228 1.00 39.94 92 GLU A N 1
ATOM 723 C CA . GLU A 1 92 ? 12.032 -13.667 22.093 1.00 39.94 92 GLU A CA 1
ATOM 724 C C . GLU A 1 92 ? 11.818 -12.286 21.423 1.00 39.94 92 GLU A C 1
ATOM 726 O O . GLU A 1 92 ? 12.067 -11.237 22.016 1.00 39.94 92 GLU A O 1
ATOM 731 N N . SER A 1 93 ? 11.338 -12.273 20.179 1.00 38.03 93 SER A N 1
ATOM 732 C CA . SER A 1 93 ? 11.217 -11.141 19.275 1.00 38.03 93 SER A CA 1
ATOM 733 C C . SER A 1 93 ? 9.834 -10.473 19.265 1.00 38.03 93 SER A C 1
ATOM 735 O O . SER A 1 93 ? 9.607 -9.577 18.436 1.00 38.03 93 SER A O 1
ATOM 737 N N . ALA A 1 94 ? 8.937 -10.807 20.205 1.00 39.66 94 ALA A N 1
ATOM 738 C CA . ALA A 1 94 ? 7.847 -9.912 20.613 1.00 39.66 94 ALA A CA 1
ATOM 739 C C . ALA A 1 94 ? 8.445 -8.710 21.369 1.00 39.66 94 ALA A C 1
ATOM 741 O O . ALA A 1 94 ? 8.246 -8.507 22.567 1.00 39.66 94 ALA A O 1
ATOM 742 N N . VAL A 1 95 ? 9.256 -7.940 20.639 1.00 44.25 95 VAL A N 1
ATOM 743 C CA . VAL A 1 95 ? 9.760 -6.628 21.010 1.00 44.25 95 VAL A CA 1
ATOM 744 C C . VAL A 1 95 ? 8.549 -5.853 21.490 1.00 44.25 95 VAL A C 1
ATOM 746 O O . VAL A 1 95 ? 7.610 -5.642 20.723 1.00 44.25 95 VAL A O 1
ATOM 749 N N . ARG A 1 96 ? 8.556 -5.498 22.779 1.00 42.94 96 ARG A N 1
ATOM 750 C CA . ARG A 1 96 ? 7.553 -4.633 23.395 1.00 42.94 96 ARG A CA 1
ATOM 751 C C . ARG A 1 96 ? 7.361 -3.449 22.449 1.00 42.94 96 ARG A C 1
ATOM 753 O O . ARG A 1 96 ? 8.286 -2.653 22.283 1.00 42.94 96 ARG A O 1
ATOM 760 N N . HIS A 1 97 ? 6.213 -3.376 21.777 1.00 41.31 97 HIS A N 1
ATOM 761 C CA . HIS A 1 97 ? 5.885 -2.243 20.925 1.00 41.31 97 HIS A CA 1
ATOM 762 C C . HIS A 1 97 ? 5.557 -1.086 21.857 1.00 41.31 97 HIS A C 1
ATOM 764 O O . HIS A 1 97 ? 4.411 -0.807 22.176 1.00 41.31 97 HIS A O 1
ATOM 770 N N . VAL A 1 98 ? 6.613 -0.440 22.338 1.00 44.84 98 VAL A N 1
ATOM 771 C CA . VAL A 1 98 ? 6.518 0.867 22.953 1.00 44.84 98 VAL A CA 1
ATOM 772 C C . VAL A 1 98 ? 5.830 1.749 21.918 1.00 44.84 98 VAL A C 1
ATOM 774 O O . VAL A 1 98 ? 6.324 1.887 20.794 1.00 44.84 98 VAL A O 1
ATOM 777 N N . GLY A 1 99 ? 4.660 2.285 22.263 1.00 40.97 99 GLY A N 1
ATOM 778 C CA . GLY A 1 99 ? 3.977 3.266 21.434 1.00 40.97 99 GLY A CA 1
ATOM 779 C C . GLY A 1 99 ? 4.974 4.317 20.939 1.00 40.97 99 GLY A C 1
ATOM 780 O O . GLY A 1 99 ? 5.882 4.731 21.663 1.00 40.97 99 GLY A O 1
ATOM 781 N N . MET A 1 100 ? 4.802 4.731 19.686 1.00 39.38 100 MET A N 1
ATOM 782 C CA . MET A 1 100 ? 5.678 5.611 18.894 1.00 39.38 100 MET A CA 1
ATOM 783 C C . MET A 1 100 ? 6.110 6.924 19.594 1.00 39.38 100 MET A C 1
ATOM 785 O O . MET A 1 100 ? 6.992 7.619 19.101 1.00 39.38 100 MET A O 1
ATOM 789 N N . LEU A 1 101 ? 5.522 7.257 20.747 1.00 43.75 101 LEU A N 1
ATOM 790 C CA . LEU A 1 101 ? 5.859 8.398 21.598 1.00 43.75 101 LEU A CA 1
ATOM 791 C C . LEU A 1 101 ? 7.244 8.326 22.269 1.00 43.75 101 LEU A C 1
ATOM 793 O O . LEU A 1 101 ? 7.778 9.379 22.606 1.00 43.75 101 LEU A O 1
ATOM 797 N N . TYR A 1 102 ? 7.860 7.148 22.434 1.00 44.19 102 TYR A N 1
ATOM 798 C CA . TYR A 1 102 ? 9.104 7.021 23.223 1.00 44.19 102 TYR A CA 1
ATOM 799 C C . TYR A 1 102 ? 10.344 6.562 22.442 1.00 44.19 102 TYR A C 1
ATOM 801 O O . TYR A 1 102 ? 11.403 6.373 23.042 1.00 44.19 102 TYR A O 1
ATOM 809 N N . ALA A 1 103 ? 10.274 6.445 21.112 1.00 41.66 103 ALA A N 1
ATOM 810 C CA . ALA A 1 103 ? 11.446 6.115 20.286 1.00 41.66 103 ALA A CA 1
ATOM 811 C C . ALA A 1 103 ? 12.585 7.160 20.387 1.00 41.66 103 ALA A C 1
ATOM 813 O O . ALA A 1 103 ? 13.716 6.881 20.000 1.00 41.66 103 ALA A O 1
ATOM 814 N N . ASN A 1 104 ? 12.311 8.338 20.957 1.00 37.25 104 ASN A N 1
ATOM 815 C CA . ASN A 1 104 ? 13.285 9.419 21.106 1.00 37.25 104 ASN A CA 1
ATOM 816 C C . ASN A 1 104 ? 14.156 9.330 22.373 1.00 37.25 104 ASN A C 1
ATOM 818 O O . ASN A 1 104 ? 15.052 10.152 22.529 1.00 37.25 104 ASN A O 1
ATOM 822 N N . PHE A 1 105 ? 13.936 8.363 23.274 1.00 42.69 105 PHE A N 1
ATOM 823 C CA . PHE A 1 105 ? 14.715 8.247 24.521 1.00 42.69 105 PHE A CA 1
ATOM 824 C C . PHE A 1 105 ? 15.870 7.233 24.466 1.00 42.69 105 PHE A C 1
ATOM 826 O O . PHE A 1 105 ? 16.555 7.025 25.465 1.00 42.69 105 PHE A O 1
ATOM 833 N N . SER A 1 106 ? 16.126 6.611 23.312 1.00 40.94 106 SER A N 1
ATOM 834 C CA . SER A 1 106 ? 17.178 5.599 23.175 1.00 40.94 106 SER A CA 1
ATOM 835 C C . SER A 1 106 ? 17.968 5.728 21.871 1.00 40.94 106 SER A C 1
ATOM 837 O O . SER A 1 106 ? 17.776 4.915 20.976 1.00 40.94 106 SER A O 1
ATOM 839 N N . HIS A 1 107 ? 18.842 6.734 21.763 1.00 35.84 107 HIS A N 1
ATOM 840 C CA . HIS A 1 107 ? 20.221 6.614 21.244 1.00 35.84 107 HIS A CA 1
ATOM 841 C C . HIS A 1 107 ? 20.822 8.007 20.992 1.00 35.84 107 HIS A C 1
ATOM 843 O O . HIS A 1 107 ? 20.649 8.583 19.922 1.00 35.84 107 HIS A O 1
ATOM 849 N N . GLU A 1 108 ? 21.594 8.518 21.953 1.00 34.12 108 GLU A N 1
ATOM 850 C CA . GLU A 1 108 ? 22.516 9.644 21.730 1.00 34.12 108 GLU A CA 1
ATOM 851 C C . GLU A 1 108 ? 23.914 9.190 21.259 1.00 34.12 108 GLU A C 1
ATOM 853 O O . GLU A 1 108 ? 24.778 10.019 21.022 1.00 34.12 108 GLU A O 1
ATOM 858 N N . ASP A 1 109 ? 24.132 7.894 21.005 1.00 30.83 109 ASP A N 1
ATOM 859 C CA . ASP A 1 109 ? 25.399 7.375 20.467 1.00 30.83 109 ASP A CA 1
ATOM 860 C C . ASP A 1 109 ? 25.166 6.491 19.238 1.00 30.83 109 ASP A C 1
ATOM 862 O O . ASP A 1 109 ? 25.095 5.266 19.331 1.00 30.83 109 ASP A O 1
ATOM 866 N N . ARG A 1 110 ? 24.994 7.122 18.071 1.00 29.61 110 ARG A N 1
ATOM 867 C CA . ARG A 1 110 ? 25.382 6.612 16.738 1.00 29.61 110 ARG A CA 1
ATOM 868 C C . ARG A 1 110 ? 25.197 7.735 15.715 1.00 29.61 110 ARG A C 1
ATOM 870 O O . ARG A 1 110 ? 24.144 7.897 15.106 1.00 29.61 110 ARG A O 1
ATOM 877 N N . LEU A 1 111 ? 26.247 8.537 15.550 1.00 31.61 111 LEU A N 1
ATOM 878 C CA . LEU A 1 111 ? 26.341 9.513 14.473 1.00 31.61 111 LEU A CA 1
ATOM 879 C C . LEU A 1 111 ? 26.257 8.824 13.100 1.00 31.61 111 LEU A C 1
ATOM 881 O O . LEU A 1 111 ? 27.108 8.014 12.756 1.00 31.61 111 LEU A O 1
ATOM 885 N N . CYS A 1 112 ? 25.290 9.304 12.319 1.00 28.62 112 CYS A N 1
ATOM 886 C CA . CYS A 1 112 ? 25.323 9.522 10.874 1.00 28.62 112 CYS A CA 1
ATOM 887 C C . CYS A 1 112 ? 25.363 8.307 9.921 1.00 28.62 112 CYS A C 1
ATOM 889 O O . CYS A 1 112 ? 26.249 7.462 9.952 1.00 28.62 112 CYS A O 1
ATOM 891 N N . SER A 1 113 ? 24.458 8.381 8.935 1.00 30.31 113 SER A N 1
ATOM 892 C CA . SER A 1 113 ? 24.505 7.708 7.630 1.00 30.31 113 SER A CA 1
ATOM 893 C C . SER A 1 113 ? 23.889 6.306 7.514 1.00 30.31 113 SER A C 1
ATOM 895 O O . SER A 1 113 ? 24.527 5.407 6.976 1.00 30.31 113 SER A O 1
ATOM 897 N N . GLN A 1 114 ? 22.618 6.120 7.900 1.00 29.36 114 GLN A N 1
ATOM 898 C CA . GLN A 1 114 ? 21.852 4.952 7.427 1.00 29.36 114 GLN A CA 1
ATOM 899 C C . GLN A 1 114 ? 20.320 5.118 7.483 1.00 29.36 114 GLN A C 1
ATOM 901 O O . GLN A 1 114 ? 19.621 4.269 8.013 1.00 29.36 114 GLN A O 1
ATOM 906 N N . ALA A 1 115 ? 19.770 6.211 6.946 1.00 30.31 115 ALA A N 1
ATOM 907 C CA . ALA A 1 115 ? 18.310 6.385 6.829 1.00 30.31 115 ALA A CA 1
ATOM 908 C C . ALA A 1 115 ? 17.839 6.604 5.380 1.00 30.31 115 ALA A C 1
ATOM 910 O O . ALA A 1 115 ? 16.803 7.219 5.153 1.00 30.31 115 ALA A O 1
ATOM 911 N N . PHE A 1 116 ? 18.608 6.133 4.388 1.00 34.47 116 PHE A N 1
ATOM 912 C CA . PHE A 1 116 ? 18.233 6.288 2.976 1.00 34.47 116 PHE A CA 1
ATOM 913 C C . PHE A 1 116 ? 18.293 5.011 2.120 1.00 34.47 116 PHE A C 1
ATOM 915 O O . PHE A 1 116 ? 17.799 5.028 1.004 1.00 34.47 116 PHE A O 1
ATOM 922 N N . TYR A 1 117 ? 18.789 3.875 2.616 1.00 32.62 117 TYR A N 1
ATOM 923 C CA . TYR A 1 117 ? 18.666 2.593 1.908 1.00 32.62 117 TYR A CA 1
ATOM 924 C C . TYR A 1 117 ? 18.666 1.439 2.910 1.00 32.62 117 TYR A C 1
ATOM 926 O O . TYR A 1 117 ? 19.672 1.257 3.591 1.00 32.62 117 TYR A O 1
ATOM 934 N N . SER A 1 118 ? 17.542 0.710 2.998 1.00 26.11 118 SER A N 1
ATOM 935 C CA . SER A 1 118 ? 17.392 -0.689 3.455 1.00 26.11 118 SER A CA 1
ATOM 936 C C . SER A 1 118 ? 15.998 -0.912 4.069 1.00 26.11 118 SER A C 1
ATOM 938 O O . SER A 1 118 ? 15.857 -0.983 5.286 1.00 26.11 118 SER A O 1
ATOM 940 N N . GLU A 1 119 ? 14.966 -1.061 3.240 1.00 31.98 119 GLU A N 1
ATOM 941 C CA . GLU A 1 119 ? 13.859 -1.958 3.598 1.00 31.98 119 GLU A CA 1
ATOM 942 C C . GLU A 1 119 ? 14.028 -3.214 2.743 1.00 31.98 119 GLU A C 1
ATOM 944 O O . GLU A 1 119 ? 13.531 -3.307 1.619 1.00 31.98 119 GLU A O 1
ATOM 949 N N . GLU A 1 120 ? 14.816 -4.160 3.258 1.00 31.91 120 GLU A N 1
ATOM 950 C CA . GLU A 1 120 ? 14.626 -5.554 2.890 1.00 31.91 120 GLU A CA 1
ATOM 951 C C . GLU A 1 120 ? 13.284 -6.010 3.465 1.00 31.91 120 GLU A C 1
ATOM 953 O O . GLU A 1 120 ? 12.932 -5.796 4.624 1.00 31.91 120 GLU A O 1
ATOM 958 N N . PHE A 1 121 ? 12.513 -6.564 2.549 1.00 38.66 121 PHE A N 1
ATOM 959 C CA . PHE A 1 121 ? 11.156 -7.041 2.662 1.00 38.66 121 PHE A CA 1
ATOM 960 C C . PHE A 1 121 ? 11.124 -8.314 3.516 1.00 38.66 121 PHE A C 1
ATOM 962 O O . PHE A 1 121 ? 11.401 -9.398 3.010 1.00 38.66 121 PHE A O 1
ATOM 969 N N . ASP A 1 122 ? 10.774 -8.186 4.797 1.00 27.03 122 ASP A N 1
ATOM 970 C CA . ASP A 1 122 ? 10.393 -9.327 5.634 1.00 27.03 122 ASP A CA 1
ATOM 971 C C . ASP A 1 122 ? 8.860 -9.383 5.744 1.00 27.03 122 ASP A C 1
ATOM 973 O O . ASP A 1 122 ? 8.216 -8.622 6.474 1.00 27.03 122 ASP A O 1
ATOM 977 N N . SER A 1 123 ? 8.253 -10.247 4.927 1.00 34.12 123 SER A N 1
ATOM 978 C CA . SER A 1 123 ? 6.799 -10.361 4.746 1.00 34.12 123 SER A CA 1
ATOM 979 C C . SER A 1 123 ? 6.052 -10.952 5.942 1.00 34.12 123 SER A C 1
ATOM 981 O O . SER A 1 123 ? 4.824 -10.977 5.920 1.00 34.12 123 SER A O 1
ATOM 983 N N . ASN A 1 124 ? 6.742 -11.407 6.990 1.00 30.28 124 ASN A N 1
ATOM 984 C CA . ASN A 1 124 ? 6.107 -12.197 8.047 1.00 30.28 124 ASN A CA 1
ATOM 985 C C . ASN A 1 124 ? 5.671 -11.418 9.297 1.00 30.28 124 ASN A C 1
ATOM 987 O O . ASN A 1 124 ? 4.966 -11.986 10.128 1.00 30.28 124 ASN A O 1
ATOM 991 N N . LYS A 1 125 ? 6.016 -10.130 9.457 1.00 31.03 125 LYS A N 1
ATOM 992 C CA . LYS A 1 125 ? 5.826 -9.440 10.756 1.00 31.03 125 LYS A CA 1
ATOM 993 C C . LYS A 1 125 ? 4.718 -8.380 10.832 1.00 31.03 125 LYS A C 1
ATOM 995 O O . LYS A 1 125 ? 4.588 -7.720 11.856 1.00 31.03 125 LYS A O 1
ATOM 1000 N N . ARG A 1 126 ? 3.879 -8.205 9.800 1.00 31.94 126 ARG A N 1
ATOM 1001 C CA . ARG A 1 126 ? 2.829 -7.152 9.786 1.00 31.94 126 ARG A CA 1
ATOM 1002 C C . ARG A 1 126 ? 1.391 -7.606 10.062 1.00 31.94 126 ARG A C 1
ATOM 1004 O O . ARG A 1 126 ? 0.492 -6.772 10.027 1.00 31.94 126 ARG A O 1
ATOM 1011 N N . ILE A 1 127 ? 1.151 -8.874 10.398 1.00 36.47 127 ILE A N 1
ATOM 1012 C CA . ILE A 1 127 ? -0.216 -9.347 10.692 1.00 36.47 127 ILE A CA 1
ATOM 1013 C C . ILE A 1 127 ? -0.725 -8.872 12.075 1.00 36.47 127 ILE A C 1
ATOM 1015 O O . ILE A 1 127 ? -1.930 -8.832 12.299 1.00 36.47 127 ILE A O 1
ATOM 1019 N N . SER A 1 128 ? 0.133 -8.416 12.997 1.00 27.86 128 SER A N 1
ATOM 1020 C CA . SER A 1 128 ? -0.278 -8.154 14.392 1.00 27.86 128 SER A CA 1
ATOM 1021 C C . SER A 1 128 ? -0.609 -6.696 14.755 1.00 27.86 128 SER A C 1
ATOM 1023 O O . SER A 1 128 ? -0.514 -6.335 15.923 1.00 27.86 128 SER A O 1
ATOM 1025 N N . MET A 1 129 ? -0.986 -5.844 13.798 1.00 30.62 129 MET A N 1
ATOM 1026 C CA . MET A 1 129 ? -1.461 -4.471 14.074 1.00 30.62 129 MET A CA 1
ATOM 1027 C C . MET A 1 129 ? -2.783 -4.176 13.346 1.00 30.62 129 MET A C 1
ATOM 1029 O O . MET A 1 129 ? -2.993 -3.096 12.798 1.00 30.62 129 MET A O 1
ATOM 1033 N N . ALA A 1 130 ? -3.688 -5.157 13.317 1.00 32.09 130 ALA A N 1
ATOM 1034 C CA . ALA A 1 130 ? -5.090 -4.915 13.001 1.00 32.09 130 ALA A CA 1
ATOM 1035 C C . ALA A 1 130 ? -5.818 -4.537 14.297 1.00 32.09 130 ALA A C 1
ATOM 1037 O O . ALA A 1 130 ? -5.852 -5.311 15.253 1.00 32.09 130 ALA A O 1
ATOM 1038 N N . GLY A 1 131 ? -6.340 -3.311 14.332 1.00 32.56 131 GLY A N 1
ATOM 1039 C CA . GLY A 1 131 ? -7.044 -2.747 15.473 1.00 32.56 131 GLY A CA 1
ATOM 1040 C C . GLY A 1 131 ? -8.181 -3.633 15.975 1.00 32.56 131 GLY A C 1
ATOM 1041 O O . GLY A 1 131 ? -8.871 -4.304 15.209 1.00 32.56 131 GLY A O 1
ATOM 1042 N N . GLN A 1 132 ? -8.376 -3.572 17.291 1.00 29.95 132 GLN A N 1
ATOM 1043 C CA . GLN A 1 132 ? -9.570 -4.012 18.000 1.00 29.95 132 GLN A CA 1
ATOM 1044 C C . GLN A 1 132 ? -10.828 -3.418 17.353 1.00 29.95 132 GLN A C 1
ATOM 1046 O O . GLN A 1 132 ? -11.273 -2.329 17.702 1.00 29.95 132 GLN A O 1
ATOM 1051 N N . HIS A 1 133 ? -11.427 -4.166 16.430 1.00 30.97 133 HIS A N 1
ATOM 1052 C CA . HIS A 1 133 ? -12.855 -4.110 16.176 1.00 30.97 133 HIS A CA 1
ATOM 1053 C C . HIS A 1 133 ? -13.479 -5.384 16.736 1.00 30.97 133 HIS A C 1
ATOM 1055 O O . HIS A 1 133 ? -13.101 -6.511 16.426 1.00 30.97 133 HIS A O 1
ATOM 1061 N N . SER A 1 134 ? -14.406 -5.153 17.647 1.00 29.61 134 SER A N 1
ATOM 1062 C CA . SER A 1 134 ? -15.193 -6.113 18.391 1.00 29.61 134 SER A CA 1
ATOM 1063 C C . SER A 1 134 ? -15.894 -7.141 17.496 1.00 29.61 134 SER A C 1
ATOM 1065 O O . SER A 1 134 ? -16.721 -6.798 16.659 1.00 29.61 134 SER A O 1
ATOM 1067 N N . GLY A 1 135 ? -15.649 -8.418 17.794 1.00 29.45 135 GLY A N 1
ATOM 1068 C CA . GLY A 1 135 ? -16.690 -9.444 17.786 1.00 29.45 135 GLY A CA 1
ATOM 1069 C C . GLY A 1 135 ? -17.141 -9.984 16.432 1.00 29.45 135 GLY A C 1
ATOM 1070 O O . GLY A 1 135 ? -18.330 -9.958 16.150 1.00 29.45 135 GLY A O 1
ATOM 1071 N N . LEU A 1 136 ? -16.223 -10.557 15.660 1.00 33.94 136 LEU A N 1
ATOM 1072 C CA . LEU A 1 136 ? -16.421 -11.805 14.915 1.00 33.94 136 LEU A CA 1
ATOM 1073 C C . LEU A 1 136 ? -15.025 -12.391 14.729 1.00 33.94 136 LEU A C 1
ATOM 1075 O O . LEU A 1 136 ? -14.128 -11.693 14.268 1.00 33.94 136 LEU A O 1
ATOM 1079 N N . GLU A 1 137 ? -14.826 -13.631 15.165 1.00 36.03 137 GLU A N 1
ATOM 1080 C CA . GLU A 1 137 ? -13.576 -14.359 14.973 1.00 36.03 137 GLU A CA 1
ATOM 1081 C C . GLU A 1 137 ? -13.114 -14.181 13.523 1.00 36.03 137 GLU A C 1
ATOM 1083 O O . GLU A 1 137 ? -13.808 -14.592 12.591 1.00 36.03 137 GLU A O 1
ATOM 1088 N N . ALA A 1 138 ? -11.955 -13.546 13.329 1.00 42.81 138 ALA A N 1
ATOM 1089 C CA . ALA A 1 138 ? -11.220 -13.616 12.077 1.00 42.81 138 ALA A CA 1
ATOM 1090 C C . ALA A 1 138 ? -10.718 -15.059 11.944 1.00 42.81 138 ALA A C 1
ATOM 1092 O O . ALA A 1 138 ? -9.559 -15.372 12.209 1.00 42.81 138 ALA A O 1
ATOM 1093 N N . GLY A 1 139 ? -11.647 -15.969 11.648 1.00 45.06 139 GLY A N 1
ATOM 1094 C CA . GLY A 1 139 ? -11.337 -17.340 11.304 1.00 45.06 139 GLY A CA 1
ATOM 1095 C C . GLY A 1 139 ? -10.378 -17.311 10.126 1.00 45.06 139 GLY A C 1
ATOM 1096 O O . GLY A 1 139 ? -10.551 -16.513 9.202 1.00 45.06 139 GLY A O 1
ATOM 1097 N N . GLN A 1 140 ? -9.354 -18.161 10.188 1.00 50.41 140 GLN A N 1
ATOM 1098 C CA . GLN A 1 140 ? -8.440 -18.406 9.076 1.00 50.41 140 GLN A CA 1
ATOM 1099 C C . GLN A 1 140 ? -9.232 -18.489 7.760 1.00 50.41 140 GLN A C 1
ATOM 1101 O O . GLN A 1 140 ? -10.333 -19.054 7.778 1.00 50.41 140 GLN A O 1
ATOM 1106 N N . PRO A 1 141 ? -8.721 -17.938 6.640 1.00 56.75 141 PRO A N 1
ATOM 1107 C CA . PRO A 1 141 ? -9.390 -18.045 5.350 1.00 56.75 141 PRO A CA 1
ATOM 1108 C C . PRO A 1 141 ? -9.672 -19.524 5.073 1.00 56.75 141 PRO A C 1
ATOM 1110 O O . PRO A 1 141 ? -8.770 -20.322 4.838 1.00 56.75 141 PRO A O 1
ATOM 1113 N N . THR A 1 142 ? -10.938 -19.917 5.202 1.00 56.19 142 THR A N 1
ATOM 1114 C CA . THR A 1 142 ? -11.367 -21.297 4.995 1.00 56.19 142 THR A CA 1
ATOM 1115 C C . THR A 1 142 ? -11.706 -21.458 3.528 1.00 56.19 142 THR A C 1
ATOM 1117 O O . THR A 1 142 ? -12.367 -20.613 2.923 1.00 56.19 142 THR A O 1
ATOM 1120 N N . ARG A 1 143 ? -11.233 -22.552 2.932 1.00 61.31 143 ARG A N 1
ATOM 1121 C CA . ARG A 1 143 ? -11.472 -22.836 1.520 1.00 61.31 143 ARG A CA 1
ATOM 1122 C C . ARG A 1 143 ? -12.975 -23.030 1.300 1.00 61.31 143 ARG A C 1
ATOM 1124 O O . ARG A 1 143 ? -13.542 -24.021 1.756 1.00 61.31 143 ARG A O 1
ATOM 1131 N N . THR A 1 144 ? -13.621 -22.090 0.617 1.00 58.31 144 THR A N 1
ATOM 1132 C CA . THR A 1 144 ? -15.087 -22.053 0.466 1.00 58.31 144 THR A CA 1
ATOM 1133 C C . THR A 1 144 ? -15.592 -23.041 -0.590 1.00 58.31 144 THR A C 1
ATOM 1135 O O . THR A 1 144 ? -16.777 -23.371 -0.613 1.00 58.31 144 THR A O 1
ATOM 1138 N N . GLY A 1 145 ? -14.702 -23.573 -1.438 1.00 61.19 145 GLY A N 1
ATOM 1139 C CA . GLY A 1 145 ? -15.013 -24.643 -2.396 1.00 61.19 145 GLY A CA 1
ATOM 1140 C C . GLY A 1 145 ? -15.922 -24.210 -3.553 1.00 61.19 145 GLY A C 1
ATOM 1141 O O . GLY A 1 145 ? -16.376 -25.055 -4.323 1.00 61.19 145 GLY A O 1
ATOM 1142 N N . GLN A 1 146 ? -16.178 -22.907 -3.688 1.00 68.81 146 GLN A N 1
ATOM 1143 C CA . GLN A 1 146 ? -16.953 -22.283 -4.759 1.00 68.81 146 GLN A CA 1
ATOM 1144 C C . GLN A 1 146 ? -16.053 -21.306 -5.519 1.00 68.81 146 GLN A C 1
ATOM 1146 O O . GLN A 1 146 ? -15.246 -20.616 -4.906 1.00 68.81 146 GLN A O 1
ATOM 1151 N N . LEU A 1 147 ? -16.205 -21.211 -6.845 1.00 70.56 147 LEU A N 1
ATOM 1152 C CA . LEU A 1 147 ? -15.486 -20.199 -7.625 1.00 70.56 147 LEU A CA 1
ATOM 1153 C C . LEU A 1 147 ? -15.881 -18.799 -7.129 1.00 70.56 147 LEU A C 1
ATOM 1155 O O . LEU A 1 147 ? -17.069 -18.479 -7.109 1.00 70.56 147 LEU A O 1
ATOM 1159 N N . PHE A 1 148 ? -14.888 -17.985 -6.754 1.00 73.81 148 PHE A N 1
ATOM 1160 C CA . PHE A 1 148 ? -15.052 -16.655 -6.139 1.00 73.81 148 PHE A CA 1
ATOM 1161 C C . PHE A 1 148 ? -15.728 -16.643 -4.753 1.00 73.81 148 PHE A C 1
ATOM 1163 O O . PHE A 1 148 ? -16.206 -15.592 -4.317 1.00 73.81 148 PHE A O 1
ATOM 1170 N N . GLY A 1 149 ? -15.764 -17.777 -4.046 1.00 72.81 149 GLY A N 1
ATOM 1171 C CA . GLY A 1 149 ? -16.378 -17.881 -2.719 1.00 72.81 149 GLY A CA 1
ATOM 1172 C C . GLY A 1 149 ? -15.762 -16.917 -1.702 1.00 72.81 149 GLY A C 1
ATOM 1173 O O . GLY A 1 149 ? -16.500 -16.172 -1.049 1.00 72.81 149 GLY A O 1
ATOM 1174 N N . GLY A 1 150 ? -14.427 -16.858 -1.635 1.00 79.44 150 GLY A N 1
ATOM 1175 C CA . GLY A 1 150 ? -13.704 -15.949 -0.744 1.00 79.44 150 GLY A CA 1
ATOM 1176 C C . GLY A 1 150 ? -13.975 -14.475 -1.052 1.00 79.44 150 GLY A C 1
ATOM 1177 O O . GLY A 1 150 ? -14.370 -13.719 -0.169 1.00 79.44 150 GLY A O 1
ATOM 1178 N N . LEU A 1 151 ? -13.889 -14.076 -2.327 1.00 81.31 151 LEU A N 1
ATOM 1179 C CA . LEU A 1 151 ? -14.113 -12.683 -2.740 1.00 81.31 151 LEU A CA 1
ATOM 1180 C C . LEU A 1 151 ? -15.528 -12.185 -2.396 1.00 81.31 151 LEU A C 1
ATOM 1182 O O . LEU A 1 151 ? -15.703 -11.051 -1.952 1.00 81.31 151 LEU A O 1
ATOM 1186 N N . VAL A 1 152 ? -16.556 -13.016 -2.600 1.00 82.25 152 VAL A N 1
ATOM 1187 C CA . VAL A 1 152 ? -17.945 -12.646 -2.273 1.00 82.25 152 VAL A CA 1
ATOM 1188 C C . VAL A 1 152 ? -18.127 -12.482 -0.764 1.00 82.25 152 VAL A C 1
ATOM 1190 O O . VAL A 1 152 ? -18.852 -11.584 -0.325 1.00 82.25 152 VAL A O 1
ATOM 1193 N N . GLN A 1 153 ? -17.469 -13.321 0.036 1.00 81.44 153 GLN A N 1
ATOM 1194 C CA . GLN A 1 153 ? -17.493 -13.218 1.490 1.00 81.44 153 GLN A CA 1
ATOM 1195 C C . GLN A 1 153 ? -16.810 -11.934 1.976 1.00 81.44 153 GLN A C 1
ATOM 1197 O O . GLN A 1 153 ? -17.405 -11.219 2.785 1.00 81.44 153 GLN A O 1
ATOM 1202 N N . ASP A 1 154 ? -15.650 -11.588 1.416 1.00 83.31 154 ASP A N 1
ATOM 1203 C CA . ASP A 1 154 ? -14.927 -10.349 1.729 1.00 83.31 154 ASP A CA 1
ATOM 1204 C C . ASP A 1 154 ? -15.767 -9.109 1.393 1.00 83.31 154 ASP A C 1
ATOM 1206 O O . ASP A 1 154 ? -15.916 -8.197 2.213 1.00 83.31 154 ASP A O 1
ATOM 1210 N N . ILE A 1 155 ? -16.405 -9.093 0.215 1.00 84.56 155 ILE A N 1
ATOM 1211 C CA . ILE A 1 155 ? -17.310 -8.006 -0.186 1.00 84.56 155 ILE A CA 1
ATOM 1212 C C . ILE A 1 155 ? -18.484 -7.911 0.789 1.00 84.56 155 ILE A C 1
ATOM 1214 O O . ILE A 1 155 ? -18.820 -6.817 1.240 1.00 84.56 155 ILE A O 1
ATOM 1218 N N . ARG A 1 156 ? -19.109 -9.038 1.146 1.00 85.31 156 ARG A N 1
ATOM 1219 C CA . ARG A 1 156 ? -20.268 -9.057 2.050 1.00 85.31 156 ARG A CA 1
ATOM 1220 C C . ARG A 1 156 ? -19.918 -8.559 3.451 1.00 85.31 156 ARG A C 1
ATOM 1222 O O . ARG A 1 156 ? -20.747 -7.893 4.068 1.00 85.31 156 ARG A O 1
ATOM 1229 N N . GLN A 1 157 ? -18.721 -8.871 3.942 1.00 83.81 157 GLN A N 1
ATOM 1230 C CA . GLN A 1 157 ? -18.233 -8.393 5.234 1.00 83.81 157 GLN A CA 1
ATOM 1231 C C . GLN A 1 157 ? -17.912 -6.896 5.204 1.00 83.81 157 GLN A C 1
ATOM 1233 O O . GLN A 1 157 ? -18.213 -6.196 6.170 1.00 83.81 157 GLN A O 1
ATOM 1238 N N . LYS A 1 158 ? -17.355 -6.387 4.096 1.00 83.44 158 LYS A N 1
ATOM 1239 C CA . LYS A 1 158 ? -16.927 -4.987 4.000 1.00 83.44 158 LYS A CA 1
ATOM 1240 C C . LYS A 1 158 ? -18.028 -3.998 3.613 1.00 83.44 158 LYS A C 1
ATOM 1242 O O . LYS A 1 158 ? -18.019 -2.861 4.082 1.00 83.44 158 LYS A O 1
ATOM 1247 N N . LEU A 1 159 ? -18.995 -4.413 2.794 1.00 84.44 159 LEU A N 1
ATOM 1248 C CA . LEU A 1 159 ? -20.063 -3.548 2.281 1.00 84.44 159 LEU A CA 1
ATOM 1249 C C . LEU A 1 159 ? -20.798 -2.700 3.348 1.00 84.44 159 LEU A C 1
ATOM 1251 O O . LEU A 1 159 ? -21.035 -1.525 3.062 1.00 84.44 159 LEU A O 1
ATOM 1255 N N . PRO A 1 160 ? -21.151 -3.205 4.554 1.00 85.56 160 PRO A N 1
ATOM 1256 C CA . PRO A 1 160 ? -21.858 -2.388 5.546 1.00 85.56 160 PRO A CA 1
ATOM 1257 C C . PRO A 1 160 ? -21.020 -1.236 6.125 1.00 85.56 160 PRO A C 1
ATOM 1259 O O . PRO A 1 160 ? -21.599 -0.237 6.547 1.00 85.56 160 PRO A O 1
ATOM 1262 N N . TRP A 1 161 ? -19.688 -1.348 6.119 1.00 83.44 161 TRP A N 1
ATOM 1263 C CA . TRP A 1 161 ? -18.765 -0.352 6.686 1.00 83.44 161 TRP A CA 1
ATOM 1264 C C . TRP A 1 161 ? -18.308 0.700 5.666 1.00 83.44 161 TRP A C 1
ATOM 1266 O O . TRP A 1 161 ? -17.869 1.786 6.030 1.00 83.44 161 TRP A O 1
ATOM 1276 N N . PHE A 1 162 ? -18.483 0.431 4.371 1.00 84.50 162 PHE A N 1
ATOM 1277 C CA . PHE A 1 162 ? -18.102 1.360 3.309 1.00 84.50 162 PHE A CA 1
ATOM 1278 C C . PHE A 1 162 ? -18.661 2.792 3.470 1.00 84.50 162 PHE A C 1
ATOM 1280 O O . PHE A 1 162 ? -17.897 3.740 3.310 1.00 84.50 162 PHE A O 1
ATOM 1287 N N . PRO A 1 163 ? -19.950 3.018 3.812 1.00 82.06 163 PRO A N 1
ATOM 1288 C CA . PRO A 1 163 ? -20.456 4.376 4.011 1.00 82.06 163 PRO A CA 1
ATOM 1289 C C . PRO A 1 163 ? -19.955 5.037 5.305 1.00 82.06 163 PRO A C 1
ATOM 1291 O O . PRO A 1 163 ? -19.857 6.266 5.339 1.00 82.06 163 PRO A O 1
ATOM 1294 N N . SER A 1 164 ? -19.645 4.271 6.363 1.00 84.69 164 SER A N 1
ATOM 1295 C CA . SER A 1 164 ? -19.060 4.840 7.586 1.00 84.69 164 SER A CA 1
ATOM 1296 C C . SER A 1 164 ? -17.634 5.323 7.350 1.00 84.69 164 SER A C 1
ATOM 1298 O O . SER A 1 164 ? -17.313 6.415 7.807 1.00 84.69 164 SER A O 1
ATOM 1300 N N . ASP A 1 165 ? -16.840 4.618 6.537 1.00 84.19 165 ASP A N 1
ATOM 1301 C CA . ASP A 1 165 ? -15.446 4.988 6.242 1.00 84.19 165 ASP A CA 1
ATOM 1302 C C . ASP A 1 165 ? -15.322 6.416 5.663 1.00 84.19 165 ASP A C 1
ATOM 1304 O O . ASP A 1 165 ? -14.438 7.182 6.052 1.00 84.19 165 ASP A O 1
ATOM 1308 N N . PHE A 1 166 ? -16.242 6.831 4.778 1.00 83.44 166 PHE A N 1
ATOM 1309 C CA . PHE A 1 166 ? -16.253 8.200 4.232 1.00 83.44 166 PHE A CA 1
ATOM 1310 C C . PHE A 1 166 ? -16.727 9.249 5.241 1.00 83.44 166 PHE A C 1
ATOM 1312 O O . PHE A 1 166 ? -16.287 10.399 5.196 1.00 83.44 166 PHE A O 1
ATOM 1319 N N . LEU A 1 167 ? -17.647 8.880 6.134 1.00 82.75 167 LEU A N 1
ATOM 1320 C CA . LEU A 1 167 ? -18.199 9.795 7.133 1.00 82.75 167 LEU A CA 1
ATOM 1321 C C . LEU A 1 167 ? -17.246 9.987 8.319 1.00 82.75 167 LEU A C 1
ATOM 1323 O O . LEU A 1 167 ? -17.202 11.080 8.889 1.00 82.75 167 LEU A O 1
ATOM 1327 N N . ASP A 1 168 ? -16.453 8.975 8.658 1.00 82.00 168 ASP A N 1
ATOM 1328 C CA . ASP A 1 168 ? -15.511 9.000 9.778 1.00 82.00 168 ASP A CA 1
ATOM 1329 C C . ASP A 1 168 ? -14.352 9.973 9.542 1.00 82.00 168 ASP A C 1
ATOM 1331 O O . ASP A 1 168 ? -13.904 10.638 10.481 1.00 82.00 168 ASP A O 1
ATOM 1335 N N . PHE A 1 169 ? -13.958 10.180 8.279 1.00 79.81 169 PHE A N 1
ATOM 1336 C CA . PHE A 1 169 ? -12.988 11.213 7.909 1.00 79.81 169 PHE A CA 1
ATOM 1337 C C . PHE A 1 169 ? -13.419 12.619 8.362 1.00 79.81 169 PHE A C 1
ATOM 1339 O O . PHE A 1 169 ? -12.593 13.397 8.844 1.00 79.81 169 PHE A O 1
ATOM 1346 N N . PHE A 1 170 ? -14.713 12.942 8.245 1.00 78.38 170 PHE A N 1
ATOM 1347 C CA . PHE A 1 170 ? -15.256 14.262 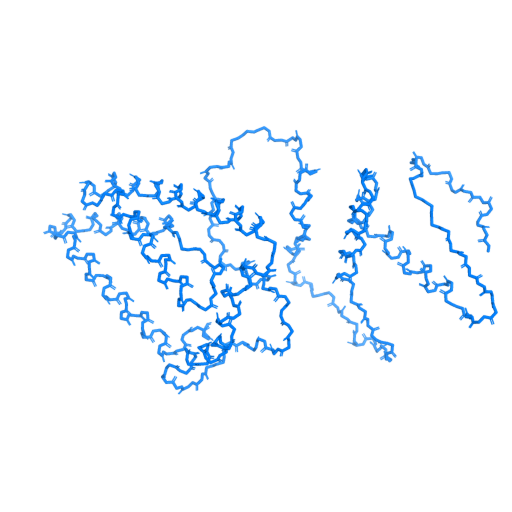8.590 1.00 78.38 170 PHE A CA 1
ATOM 1348 C C . PHE A 1 170 ? -15.718 14.380 10.048 1.00 78.38 170 PHE A C 1
ATOM 1350 O O . PHE A 1 170 ? -15.779 15.491 10.574 1.00 78.38 170 PHE A O 1
ATOM 1357 N N . ARG A 1 171 ? -16.059 13.264 10.703 1.00 71.50 171 ARG A N 1
ATOM 1358 C CA . ARG A 1 171 ? -16.567 13.243 12.090 1.00 71.50 171 ARG A CA 1
ATOM 1359 C C . ARG A 1 171 ? -15.467 13.249 13.151 1.00 71.50 171 ARG A C 1
ATOM 1361 O O . ARG A 1 171 ? -15.728 13.654 14.281 1.00 71.50 171 ARG A O 1
ATOM 1368 N N . GLY A 1 172 ? -14.268 12.784 12.808 1.00 67.88 172 GLY A N 1
ATOM 1369 C CA . GLY A 1 172 ? -13.134 12.711 13.723 1.00 67.88 172 GLY A CA 1
ATOM 1370 C C . GLY A 1 172 ? -12.369 14.028 13.900 1.00 67.88 172 GLY A C 1
ATOM 1371 O O . GLY A 1 172 ? -12.866 15.137 13.695 1.00 67.88 172 GLY A O 1
ATOM 1372 N N . ARG A 1 173 ? -11.094 13.903 14.279 1.00 76.31 173 ARG A N 1
ATOM 1373 C CA . ARG A 1 173 ? -10.169 15.029 14.459 1.00 76.31 173 ARG A CA 1
ATOM 1374 C C . ARG A 1 173 ? -9.635 15.484 13.092 1.00 76.31 173 ARG A C 1
ATOM 1376 O O . ARG A 1 173 ? -8.559 15.068 12.672 1.00 76.31 173 ARG A O 1
ATOM 1383 N N . LEU A 1 174 ? -10.388 16.350 12.407 1.00 80.56 174 LEU A N 1
ATOM 1384 C CA . LEU A 1 174 ? -10.117 16.798 11.028 1.00 80.56 174 LEU A CA 1
ATOM 1385 C C . LEU A 1 174 ? -8.677 17.306 10.811 1.00 80.56 174 LEU A C 1
ATOM 1387 O O . LEU A 1 174 ? -8.074 17.050 9.772 1.00 80.56 174 LEU A O 1
ATOM 1391 N N . SER A 1 175 ? -8.096 17.978 11.811 1.00 82.38 175 SER A N 1
ATOM 1392 C CA . SER A 1 175 ? -6.707 18.454 11.764 1.00 82.38 175 SER A CA 1
ATOM 1393 C C . SER A 1 175 ? -5.681 17.318 11.695 1.00 82.38 175 SER A C 1
ATOM 1395 O O . SER A 1 175 ? -4.694 17.435 10.973 1.00 82.38 175 SER A O 1
ATOM 1397 N N . GLN A 1 176 ? -5.921 16.204 12.390 1.00 86.75 176 GLN A N 1
ATOM 1398 C CA . GLN A 1 176 ? -5.045 15.032 12.376 1.00 86.75 176 GLN A CA 1
ATOM 1399 C C . GLN A 1 176 ? -5.163 14.270 11.049 1.00 86.75 176 GLN A C 1
ATOM 1401 O O . GLN A 1 176 ? -4.144 13.897 10.471 1.00 86.75 176 GLN A O 1
ATOM 1406 N N . SER A 1 177 ? -6.383 14.097 10.531 1.00 85.56 177 SER A N 1
ATOM 1407 C CA . SER A 1 177 ? -6.623 13.433 9.240 1.00 85.56 177 SER A CA 1
ATOM 1408 C C . SE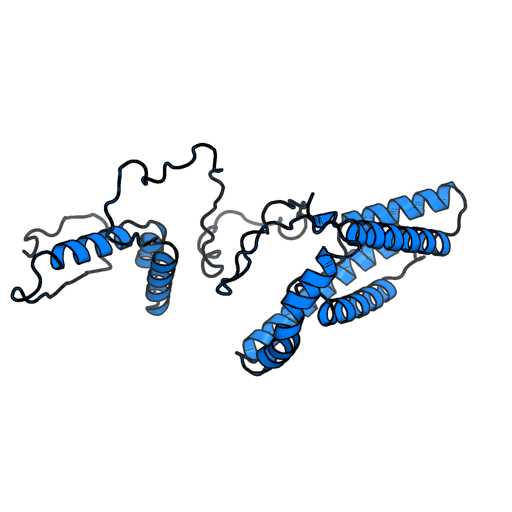R A 1 177 ? -6.026 14.218 8.068 1.00 85.56 177 SER A C 1
ATOM 1410 O O . SER A 1 177 ? -5.404 13.632 7.180 1.00 85.56 177 SER A O 1
ATOM 1412 N N . LEU A 1 178 ? -6.135 15.552 8.085 1.00 87.06 178 LEU A N 1
ATOM 1413 C CA . LEU A 1 178 ? -5.493 16.420 7.092 1.00 87.06 178 LEU A CA 1
ATOM 1414 C C . LEU A 1 178 ? -3.965 16.376 7.187 1.00 87.06 178 LEU A C 1
ATOM 1416 O O . LEU A 1 178 ? -3.301 16.253 6.158 1.00 87.06 178 LEU A O 1
ATOM 1420 N N . ALA A 1 179 ? -3.403 16.423 8.400 1.00 87.81 179 ALA A N 1
ATOM 1421 C CA . ALA A 1 179 ? -1.959 16.302 8.597 1.00 87.81 179 ALA A CA 1
ATOM 1422 C C . ALA A 1 179 ? -1.430 14.958 8.069 1.00 87.81 179 ALA A C 1
ATOM 1424 O O . ALA A 1 179 ? -0.451 14.931 7.325 1.00 87.81 179 ALA A O 1
ATOM 1425 N N . CYS A 1 180 ? -2.120 13.855 8.377 1.00 87.56 180 CYS A N 1
ATOM 1426 C CA . CYS A 1 180 ? -1.777 12.526 7.872 1.00 87.56 180 CYS A CA 1
ATOM 1427 C C . CYS A 1 180 ? -1.856 12.461 6.338 1.00 87.56 180 CYS A C 1
ATOM 1429 O O . CYS A 1 180 ? -0.924 11.981 5.699 1.00 87.56 180 CYS A O 1
ATOM 1431 N N . THR A 1 181 ? -2.910 13.025 5.738 1.00 87.88 181 THR A N 1
ATOM 1432 C CA . THR A 1 181 ? -3.080 13.068 4.276 1.00 87.88 181 THR A CA 1
ATOM 1433 C C . THR A 1 181 ? -1.918 13.793 3.595 1.00 87.88 181 THR A C 1
ATOM 1435 O O . THR A 1 181 ? -1.370 13.290 2.617 1.00 87.88 181 THR A O 1
ATOM 1438 N N . LEU A 1 182 ? -1.499 14.949 4.123 1.00 90.94 182 LEU A N 1
ATOM 1439 C CA . LEU A 1 182 ? -0.380 15.716 3.570 1.00 90.94 182 LEU A CA 1
ATOM 1440 C C . LEU A 1 182 ? 0.954 14.972 3.704 1.00 90.94 182 LEU A C 1
ATOM 1442 O O . LEU A 1 182 ? 1.720 14.916 2.743 1.00 90.94 182 LEU A O 1
ATOM 1446 N N . VAL A 1 183 ? 1.224 14.373 4.866 1.00 91.38 183 VAL A N 1
ATOM 1447 C CA . VAL A 1 183 ? 2.461 13.611 5.099 1.00 91.38 183 VAL A CA 1
ATOM 1448 C C . VAL A 1 183 ? 2.524 12.382 4.193 1.00 91.38 183 VAL A C 1
ATOM 1450 O O . VAL A 1 183 ? 3.537 12.164 3.531 1.00 91.38 183 VAL A O 1
ATOM 1453 N N . LEU A 1 184 ? 1.438 11.609 4.102 1.00 90.06 184 LEU A N 1
ATOM 1454 C CA . LEU A 1 184 ? 1.372 10.433 3.234 1.00 90.06 184 LEU A CA 1
ATOM 1455 C C . LEU A 1 184 ? 1.446 10.806 1.751 1.00 90.06 184 LEU A C 1
ATOM 1457 O O . LEU A 1 184 ? 2.067 10.079 0.976 1.00 90.06 184 LEU A O 1
ATOM 1461 N N . PHE A 1 185 ? 0.862 11.936 1.350 1.00 90.88 185 PHE A N 1
ATOM 1462 C CA . PHE A 1 185 ? 0.996 12.450 -0.011 1.00 90.88 185 PHE A CA 1
ATOM 1463 C C . PHE A 1 185 ? 2.458 12.760 -0.346 1.00 90.88 185 PHE A C 1
ATOM 1465 O O . PHE A 1 185 ? 2.961 12.274 -1.356 1.00 90.88 185 PHE A O 1
ATOM 1472 N N . LEU A 1 186 ? 3.164 13.506 0.511 1.00 90.06 186 LEU A N 1
ATOM 1473 C CA . LEU A 1 186 ? 4.572 13.852 0.288 1.00 90.06 186 LEU A CA 1
ATOM 1474 C C . LEU A 1 186 ? 5.484 12.619 0.303 1.00 90.06 186 LEU A C 1
ATOM 1476 O O . LEU A 1 186 ? 6.369 12.509 -0.545 1.00 90.06 186 LEU A O 1
ATOM 1480 N N . ALA A 1 187 ? 5.244 11.673 1.214 1.00 89.69 187 ALA A N 1
ATOM 1481 C CA . ALA A 1 187 ? 6.000 10.425 1.282 1.00 89.69 187 ALA A CA 1
ATOM 1482 C C . ALA A 1 187 ? 5.841 9.594 -0.003 1.00 89.69 187 ALA A C 1
ATOM 1484 O O . ALA A 1 187 ? 6.831 9.177 -0.608 1.00 89.69 187 ALA A O 1
ATOM 1485 N N . ASN A 1 188 ? 4.604 9.409 -0.474 1.00 88.75 188 ASN A N 1
ATOM 1486 C CA . ASN A 1 188 ? 4.345 8.648 -1.696 1.00 88.75 188 ASN A CA 1
ATOM 1487 C C . ASN A 1 188 ? 4.817 9.364 -2.955 1.00 88.75 188 ASN A C 1
ATOM 1489 O O . ASN A 1 188 ? 5.354 8.718 -3.853 1.00 88.75 188 ASN A O 1
ATOM 1493 N N . LEU A 1 189 ? 4.659 10.687 -3.014 1.00 90.00 189 LEU A N 1
ATOM 1494 C CA . LEU A 1 189 ? 5.154 11.486 -4.127 1.00 90.00 189 LEU A CA 1
ATOM 1495 C C . LEU A 1 189 ? 6.680 11.380 -4.234 1.00 90.00 189 LEU A C 1
ATOM 1497 O O . LEU A 1 189 ? 7.194 11.167 -5.329 1.00 90.00 189 LEU A O 1
ATOM 1501 N N . SER A 1 190 ? 7.394 11.453 -3.105 1.00 89.62 190 SER A N 1
ATOM 1502 C CA . SER A 1 190 ? 8.847 11.253 -3.056 1.00 89.62 190 SER A CA 1
ATOM 1503 C C . SER A 1 190 ? 9.236 9.870 -3.586 1.00 89.62 190 SER A C 1
ATOM 1505 O O . SER A 1 190 ? 10.050 9.776 -4.502 1.00 89.62 190 SER A O 1
ATOM 1507 N N . ASN A 1 191 ? 8.597 8.806 -3.091 1.00 87.56 191 ASN A N 1
ATOM 1508 C CA . ASN A 1 191 ? 8.879 7.435 -3.525 1.00 87.56 191 ASN A CA 1
ATOM 1509 C C . ASN A 1 191 ? 8.630 7.237 -5.026 1.00 87.56 191 ASN A C 1
ATOM 1511 O O . ASN A 1 191 ? 9.491 6.709 -5.732 1.00 87.56 191 ASN A O 1
ATOM 1515 N N . ILE A 1 192 ? 7.488 7.705 -5.536 1.00 88.25 192 ILE A N 1
ATOM 1516 C CA . ILE A 1 192 ? 7.144 7.598 -6.960 1.00 88.25 192 ILE A CA 1
ATOM 1517 C C . ILE A 1 192 ? 8.142 8.370 -7.827 1.00 88.25 192 ILE A C 1
ATOM 1519 O O . ILE A 1 192 ? 8.562 7.852 -8.860 1.00 88.25 192 ILE A O 1
ATOM 1523 N N . ILE A 1 193 ? 8.560 9.571 -7.419 1.00 90.44 193 ILE A N 1
ATOM 1524 C CA . ILE A 1 193 ? 9.544 10.361 -8.171 1.00 90.44 193 ILE A CA 1
ATOM 1525 C C . ILE A 1 193 ? 10.910 9.669 -8.166 1.00 90.44 193 ILE A C 1
ATOM 1527 O O . ILE A 1 193 ? 11.545 9.573 -9.217 1.00 90.44 193 ILE A O 1
ATOM 1531 N N . THR A 1 194 ? 11.368 9.163 -7.018 1.00 90.06 194 THR A N 1
ATOM 1532 C CA . THR A 1 194 ? 12.658 8.469 -6.912 1.00 90.06 194 THR A CA 1
ATOM 1533 C C . THR A 1 194 ? 12.678 7.206 -7.769 1.00 90.06 194 THR A C 1
ATOM 1535 O O . THR A 1 194 ? 13.565 7.057 -8.612 1.00 90.06 194 THR A O 1
ATOM 1538 N N . PHE A 1 195 ? 11.689 6.321 -7.620 1.00 87.00 195 PHE A N 1
ATOM 1539 C CA . PHE A 1 195 ? 11.622 5.095 -8.418 1.00 87.00 195 PHE A CA 1
ATOM 1540 C C . PHE A 1 195 ? 11.352 5.383 -9.897 1.00 87.00 195 PHE A C 1
ATOM 1542 O O . PHE A 1 195 ? 11.953 4.742 -10.758 1.00 87.00 195 PHE A O 1
ATOM 1549 N N . GLY A 1 196 ? 10.528 6.386 -10.207 1.00 88.12 196 GLY A N 1
ATOM 1550 C CA . GLY A 1 196 ? 10.257 6.822 -11.574 1.00 88.12 196 GLY A CA 1
ATOM 1551 C C . GLY A 1 196 ? 11.500 7.356 -12.284 1.00 88.12 196 GLY A C 1
ATOM 1552 O O . GLY A 1 196 ? 11.753 6.984 -13.427 1.00 88.12 196 GLY A O 1
ATOM 1553 N N . ALA A 1 197 ? 12.331 8.145 -11.597 1.00 89.19 197 ALA A N 1
ATOM 1554 C CA . ALA A 1 197 ? 13.580 8.667 -12.150 1.00 89.19 197 ALA A CA 1
ATOM 1555 C C . ALA A 1 197 ? 14.631 7.568 -12.386 1.00 89.19 197 ALA A C 1
ATOM 1557 O O . ALA A 1 197 ? 15.357 7.603 -13.382 1.00 89.19 197 ALA A O 1
ATOM 1558 N N . VAL A 1 198 ? 14.729 6.583 -11.487 1.00 89.19 198 VAL A N 1
ATOM 1559 C CA . VAL A 1 198 ? 15.634 5.433 -11.673 1.00 89.19 198 VAL A CA 1
ATOM 1560 C C . VAL A 1 198 ? 15.151 4.541 -12.822 1.00 89.19 198 VAL A C 1
ATOM 1562 O O . VAL A 1 198 ? 15.971 4.054 -13.608 1.00 89.19 198 VAL A O 1
ATOM 1565 N N . MET A 1 199 ? 13.835 4.362 -12.957 1.00 85.75 199 MET A N 1
ATOM 1566 C CA . MET A 1 199 ? 13.225 3.601 -14.047 1.00 85.75 199 MET A CA 1
ATOM 1567 C C . MET A 1 199 ? 13.469 4.266 -15.405 1.00 85.75 199 MET A C 1
ATOM 1569 O O . MET A 1 199 ? 13.921 3.593 -16.327 1.00 85.75 199 MET A O 1
ATOM 1573 N N . GLU A 1 200 ? 13.284 5.583 -15.513 1.00 89.19 200 GLU A N 1
ATOM 1574 C CA . GLU A 1 200 ? 13.516 6.337 -16.754 1.00 89.19 200 GLU A CA 1
ATOM 1575 C C . GLU A 1 200 ? 14.949 6.163 -17.286 1.00 89.19 200 GLU A C 1
ATOM 1577 O O . GLU A 1 200 ? 15.156 5.926 -18.480 1.00 89.19 200 GLU A O 1
ATOM 1582 N N . ARG A 1 201 ? 15.944 6.207 -16.388 1.00 88.81 201 ARG A N 1
ATOM 1583 C CA . ARG A 1 201 ? 17.356 5.981 -16.746 1.00 88.81 201 ARG A CA 1
ATOM 1584 C C . ARG A 1 201 ? 17.643 4.537 -17.145 1.00 88.81 201 ARG A C 1
ATOM 1586 O O . ARG A 1 201 ? 18.508 4.305 -17.982 1.00 88.81 201 ARG A O 1
ATOM 1593 N N . SER A 1 202 ? 16.954 3.575 -16.534 1.00 86.00 202 SER A N 1
ATOM 1594 C CA . SER A 1 202 ? 17.182 2.146 -16.785 1.00 86.00 202 SER A CA 1
ATOM 1595 C C . SER A 1 202 ? 16.523 1.666 -18.080 1.00 86.00 202 SER A C 1
ATOM 1597 O O . SER A 1 202 ? 17.028 0.741 -18.702 1.00 86.00 202 SER A O 1
ATOM 1599 N N . LEU A 1 203 ? 15.424 2.299 -18.499 1.00 85.50 203 LEU A N 1
ATOM 1600 C CA . LEU A 1 203 ? 14.639 1.928 -19.682 1.00 85.50 203 LEU A CA 1
ATOM 1601 C C . LEU A 1 203 ? 14.943 2.820 -20.906 1.00 85.50 203 LEU A C 1
ATOM 1603 O O . LEU A 1 203 ? 14.132 2.902 -21.824 1.00 85.50 203 LEU A O 1
ATOM 1607 N N . HIS A 1 204 ? 16.082 3.525 -20.927 1.00 83.12 204 HIS A N 1
ATOM 1608 C CA . HIS A 1 204 ? 16.496 4.406 -22.034 1.00 83.12 204 HIS A CA 1
ATOM 1609 C C . HIS A 1 204 ? 15.397 5.382 -22.509 1.00 83.12 204 HIS A C 1
ATOM 1611 O O . HIS A 1 204 ? 15.177 5.546 -23.709 1.00 83.12 204 HIS A O 1
ATOM 1617 N N . HIS A 1 205 ? 14.692 6.025 -21.569 1.00 82.38 205 HIS A N 1
ATOM 1618 C CA . HIS A 1 205 ? 13.589 6.958 -21.846 1.00 82.38 205 HIS A CA 1
ATOM 1619 C C . HIS A 1 205 ? 12.401 6.370 -22.636 1.00 82.38 205 HIS A C 1
ATOM 1621 O O . HIS A 1 205 ? 11.592 7.127 -23.165 1.00 82.38 205 HIS A O 1
ATOM 1627 N N . GLN A 1 206 ? 12.244 5.040 -22.696 1.00 81.19 206 GLN A N 1
ATOM 1628 C CA . GLN A 1 206 ? 11.011 4.419 -23.210 1.00 81.19 206 GLN A CA 1
ATOM 1629 C C . GLN A 1 206 ? 9.807 4.651 -22.291 1.00 81.19 206 GLN A C 1
ATOM 1631 O O . GLN A 1 206 ? 8.670 4.507 -22.729 1.00 81.19 206 GLN A O 1
ATOM 1636 N N . MET A 1 207 ? 10.060 4.978 -21.022 1.00 78.62 207 MET A N 1
ATOM 1637 C CA . MET A 1 207 ? 9.034 5.291 -20.039 1.00 78.62 207 MET A CA 1
ATOM 1638 C C . MET A 1 207 ? 9.505 6.457 -19.171 1.00 78.62 207 MET A C 1
ATOM 1640 O O . MET A 1 207 ? 10.604 6.415 -18.608 1.00 78.62 207 MET A O 1
ATOM 1644 N N . ALA A 1 208 ? 8.700 7.510 -19.091 1.00 82.38 208 ALA A N 1
ATOM 1645 C CA . ALA A 1 208 ? 9.061 8.750 -18.413 1.00 82.38 208 ALA A CA 1
ATOM 1646 C C . ALA A 1 208 ? 8.563 8.773 -16.962 1.00 82.38 208 ALA A C 1
ATOM 1648 O O . ALA A 1 208 ? 7.523 8.199 -16.628 1.00 82.38 208 ALA A O 1
ATOM 1649 N N . SER A 1 209 ? 9.250 9.525 -16.094 1.00 84.50 209 SER A N 1
ATOM 1650 C CA . SER A 1 209 ? 8.825 9.704 -14.694 1.00 84.50 209 SER A CA 1
ATOM 1651 C C . SER A 1 209 ? 7.379 10.228 -14.562 1.00 84.50 209 SER A C 1
ATOM 1653 O O . SER A 1 209 ? 6.646 9.833 -13.656 1.00 84.50 209 SER A O 1
ATOM 1655 N N . ILE A 1 210 ? 6.909 11.038 -15.522 1.00 89.56 210 ILE A N 1
ATOM 1656 C CA . ILE A 1 210 ? 5.532 11.562 -15.545 1.00 89.56 210 ILE A CA 1
ATOM 1657 C C . ILE A 1 210 ? 4.456 10.476 -15.709 1.00 89.56 210 ILE A C 1
ATOM 1659 O O . ILE A 1 210 ? 3.389 10.579 -15.106 1.00 89.56 210 ILE A O 1
ATOM 1663 N N . GLU A 1 211 ? 4.728 9.417 -16.474 1.00 88.94 211 GLU A N 1
ATOM 1664 C CA . GLU A 1 211 ? 3.778 8.321 -16.709 1.00 88.94 211 GLU A CA 1
ATOM 1665 C C . GLU A 1 211 ? 3.596 7.499 -15.433 1.00 88.94 211 GLU A C 1
ATOM 1667 O O . GLU A 1 211 ? 2.480 7.108 -15.092 1.00 88.94 211 GLU A O 1
ATOM 1672 N N . ASN A 1 212 ? 4.681 7.327 -14.671 1.00 87.31 212 ASN A N 1
ATOM 1673 C CA . ASN A 1 212 ? 4.656 6.679 -13.363 1.00 87.31 212 ASN A CA 1
ATOM 1674 C C . ASN A 1 212 ? 3.861 7.487 -12.329 1.00 87.31 212 ASN A C 1
ATOM 1676 O O . ASN A 1 212 ? 3.121 6.897 -11.541 1.00 87.31 212 ASN A O 1
ATOM 1680 N N . ILE A 1 213 ? 3.946 8.822 -12.356 1.00 91.00 213 ILE A N 1
ATOM 1681 C CA . ILE A 1 213 ? 3.144 9.691 -11.478 1.00 91.00 213 ILE A CA 1
ATOM 1682 C C . ILE A 1 213 ? 1.651 9.545 -11.789 1.00 91.00 213 ILE A C 1
ATOM 1684 O O . ILE A 1 213 ? 0.847 9.349 -10.877 1.00 91.00 213 ILE A O 1
ATOM 1688 N N . ILE A 1 214 ? 1.277 9.598 -13.071 1.00 92.25 214 ILE A N 1
ATOM 1689 C CA . ILE A 1 214 ? -0.124 9.464 -13.498 1.00 92.25 214 ILE A CA 1
ATOM 1690 C C . ILE A 1 214 ? -0.657 8.066 -13.166 1.00 92.25 214 ILE A C 1
ATOM 1692 O O . ILE A 1 214 ? -1.754 7.943 -12.619 1.00 92.25 214 ILE A O 1
ATOM 1696 N N . CYS A 1 215 ? 0.127 7.021 -13.444 1.00 89.44 215 CYS A N 1
ATOM 1697 C CA . CYS A 1 215 ? -0.230 5.643 -13.123 1.00 89.44 215 CYS A CA 1
ATOM 1698 C C . CYS A 1 215 ? -0.438 5.459 -11.616 1.00 89.44 215 CYS A C 1
ATOM 1700 O O . CYS A 1 215 ? -1.475 4.938 -11.215 1.00 89.44 215 CYS A O 1
ATOM 1702 N N . GLY A 1 216 ? 0.499 5.934 -10.787 1.00 89.00 216 GLY A N 1
ATOM 1703 C CA . GLY A 1 216 ? 0.414 5.837 -9.330 1.00 89.00 216 GLY A CA 1
ATOM 1704 C C . GLY A 1 216 ? -0.798 6.572 -8.754 1.00 89.00 216 GLY A C 1
ATOM 1705 O O . GLY A 1 216 ? -1.503 6.026 -7.903 1.00 89.00 216 GLY A O 1
ATOM 1706 N N . ALA A 1 217 ? -1.095 7.773 -9.261 1.00 91.00 217 ALA A N 1
ATOM 1707 C CA . ALA A 1 217 ? -2.272 8.537 -8.856 1.00 91.00 217 ALA A CA 1
ATOM 1708 C C . ALA A 1 217 ? -3.576 7.808 -9.217 1.00 91.00 217 ALA A C 1
ATOM 1710 O O . ALA A 1 217 ? -4.454 7.651 -8.367 1.00 91.00 217 ALA A O 1
ATOM 1711 N N . LEU A 1 218 ? -3.692 7.313 -10.455 1.00 93.06 218 LEU A N 1
ATOM 1712 C CA . LEU A 1 218 ? -4.886 6.604 -10.912 1.00 93.06 218 LEU A CA 1
ATOM 1713 C C . LEU A 1 218 ? -5.086 5.288 -10.149 1.00 93.06 218 LEU A C 1
ATOM 1715 O O . LEU A 1 218 ? -6.187 5.025 -9.662 1.00 93.06 218 LEU A O 1
ATOM 1719 N N . SER A 1 219 ? -4.029 4.485 -9.989 1.00 90.06 219 SER A N 1
ATOM 1720 C CA . SER A 1 219 ? -4.102 3.230 -9.236 1.00 90.06 219 SER A CA 1
ATOM 1721 C C . SER A 1 219 ? -4.419 3.462 -7.762 1.00 90.06 219 SER A C 1
ATOM 1723 O O . SER A 1 219 ? -5.189 2.701 -7.186 1.00 90.06 219 SER A O 1
ATOM 1725 N N . GLY A 1 220 ? -3.881 4.529 -7.160 1.00 89.62 220 GLY A N 1
ATOM 1726 C CA . GLY A 1 220 ? -4.148 4.892 -5.768 1.00 89.62 220 GLY A CA 1
ATOM 1727 C C . GLY A 1 220 ? -5.612 5.263 -5.527 1.00 89.62 220 GLY A C 1
ATOM 1728 O O . GLY A 1 220 ? -6.211 4.779 -4.571 1.00 89.62 220 GLY A O 1
ATOM 1729 N N . VAL A 1 221 ? -6.220 6.052 -6.422 1.00 90.88 221 VAL A N 1
ATOM 1730 C CA . VAL A 1 221 ? -7.647 6.414 -6.327 1.00 90.88 221 VAL A CA 1
ATOM 1731 C C . VAL A 1 221 ? -8.537 5.186 -6.511 1.00 90.88 221 VAL A C 1
ATOM 1733 O O . VAL A 1 221 ? -9.427 4.947 -5.696 1.00 90.88 221 VAL A O 1
ATOM 1736 N N . VAL A 1 222 ? -8.285 4.378 -7.546 1.00 92.06 222 VAL A N 1
ATOM 1737 C CA . VAL A 1 222 ? -9.078 3.166 -7.811 1.00 92.06 222 VAL A CA 1
ATOM 1738 C C . VAL A 1 222 ? -8.967 2.179 -6.646 1.00 92.06 222 VAL A C 1
ATOM 1740 O O . VAL A 1 222 ? -9.978 1.657 -6.180 1.00 92.06 222 VAL A O 1
ATOM 1743 N N . PHE A 1 223 ? -7.764 1.964 -6.117 1.00 90.00 223 PHE A N 1
ATOM 1744 C CA . PHE A 1 223 ? -7.560 1.096 -4.961 1.00 90.00 223 PHE A CA 1
ATOM 1745 C C . PHE A 1 223 ? -8.205 1.661 -3.692 1.00 90.00 223 PHE A C 1
ATOM 1747 O O . PHE A 1 223 ? -8.873 0.926 -2.973 1.00 90.00 223 PHE A O 1
ATOM 1754 N N . GLY A 1 224 ? -8.089 2.963 -3.432 1.00 86.75 224 GLY A N 1
ATOM 1755 C CA . GLY A 1 224 ? -8.730 3.599 -2.280 1.00 86.75 224 GLY A CA 1
ATOM 1756 C C . GLY A 1 224 ? -10.252 3.426 -2.277 1.00 86.75 224 GLY A C 1
ATOM 1757 O O . GLY A 1 224 ? -10.833 3.173 -1.226 1.00 86.75 224 GLY A O 1
ATOM 1758 N N . MET A 1 225 ? -10.894 3.483 -3.449 1.00 86.44 225 MET A N 1
ATOM 1759 C CA . MET A 1 225 ? -12.347 3.315 -3.561 1.00 86.44 225 MET A CA 1
ATOM 1760 C C . MET A 1 225 ? -12.825 1.861 -3.461 1.00 86.44 225 MET A C 1
ATOM 1762 O O . MET A 1 225 ? -13.933 1.639 -2.989 1.00 86.44 225 MET A O 1
ATOM 1766 N N . PHE A 1 226 ? -12.045 0.877 -3.919 1.00 85.75 226 PHE A N 1
ATOM 1767 C CA . PHE A 1 226 ? -12.516 -0.515 -4.041 1.00 85.75 226 PHE A CA 1
ATOM 1768 C C . PHE A 1 226 ? -11.763 -1.531 -3.166 1.00 85.75 226 PHE A C 1
ATOM 1770 O O . PHE A 1 226 ? -12.125 -2.706 -3.153 1.00 85.75 226 PHE A O 1
ATOM 1777 N N . SER A 1 227 ? -10.719 -1.128 -2.439 1.00 84.31 227 SER A N 1
ATOM 1778 C CA . SER A 1 227 ? -9.900 -2.049 -1.635 1.00 84.31 227 SER A CA 1
ATOM 1779 C C . SER A 1 227 ? -10.635 -2.599 -0.415 1.00 84.31 227 SER A C 1
ATOM 1781 O O . SER A 1 227 ? -11.480 -1.931 0.174 1.00 84.31 227 SER A O 1
ATOM 1783 N N . GLY A 1 228 ? -10.250 -3.802 0.024 1.00 76.88 228 GLY A N 1
ATOM 1784 C CA . GLY A 1 228 ? -10.662 -4.396 1.302 1.00 76.88 228 GLY A CA 1
ATOM 1785 C C . GLY A 1 228 ? -10.077 -3.687 2.533 1.00 76.88 228 GLY A C 1
ATOM 1786 O O . GLY A 1 228 ? -10.676 -3.693 3.601 1.00 76.88 228 GLY A O 1
ATOM 1787 N N . GLN A 1 229 ? -8.936 -3.012 2.376 1.00 81.69 229 GLN A N 1
ATOM 1788 C CA . GLN A 1 229 ? -8.226 -2.319 3.451 1.00 81.69 229 GLN A CA 1
ATOM 1789 C C . GLN A 1 229 ? -7.628 -1.005 2.912 1.00 81.69 229 GLN A C 1
ATOM 1791 O O . GLN A 1 229 ? -6.516 -1.013 2.379 1.00 81.69 229 GLN A O 1
ATOM 1796 N N . PRO A 1 230 ? -8.334 0.135 3.050 1.00 78.62 230 PRO A N 1
ATOM 1797 C CA . PRO A 1 230 ? -7.906 1.416 2.475 1.00 78.62 230 PRO A CA 1
ATOM 1798 C C . PRO A 1 230 ? -6.694 2.039 3.189 1.00 78.62 230 PRO A C 1
ATOM 1800 O O . PRO A 1 230 ? -6.130 3.014 2.707 1.00 78.62 230 PRO A O 1
ATOM 1803 N N . LEU A 1 231 ? -6.267 1.462 4.317 1.00 82.50 231 LEU A N 1
ATOM 1804 C CA . LEU A 1 231 ? -5.023 1.819 5.007 1.00 82.50 231 LEU A CA 1
ATOM 1805 C C . LEU A 1 231 ? -3.762 1.336 4.271 1.00 82.50 231 LEU A C 1
ATOM 1807 O O . LEU A 1 231 ? -2.663 1.776 4.605 1.00 82.50 231 LEU A O 1
ATOM 1811 N N . ASN A 1 232 ? -3.895 0.430 3.294 1.00 83.00 232 ASN A N 1
ATOM 1812 C CA .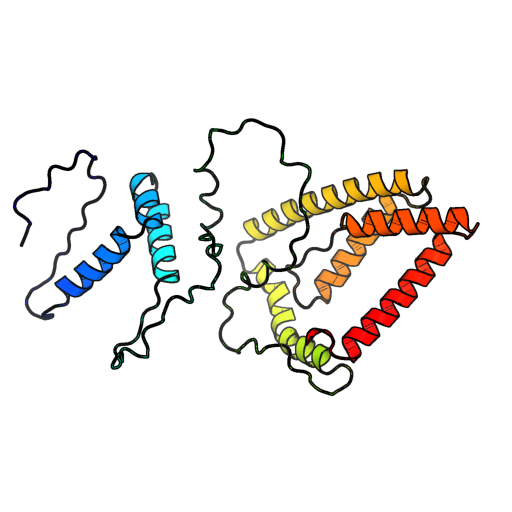 ASN A 1 232 ? -2.758 -0.032 2.508 1.00 83.00 232 ASN A CA 1
ATOM 1813 C C . ASN A 1 232 ? -2.373 1.001 1.436 1.00 83.00 232 ASN A C 1
ATOM 1815 O O . ASN A 1 232 ? -3.218 1.485 0.683 1.00 83.00 232 ASN A O 1
ATOM 1819 N N . ILE A 1 233 ? -1.082 1.313 1.350 1.00 82.19 233 ILE A N 1
ATOM 1820 C CA . ILE A 1 233 ? -0.544 2.338 0.458 1.00 82.19 233 ILE A CA 1
ATOM 1821 C C . ILE A 1 233 ? 0.148 1.660 -0.721 1.00 82.19 233 ILE A C 1
ATOM 1823 O O . ILE A 1 233 ? 1.114 0.920 -0.551 1.00 82.19 233 ILE A O 1
ATOM 1827 N N . LEU A 1 234 ? -0.320 1.958 -1.932 1.00 81.50 234 LEU A N 1
ATOM 1828 C CA . LEU A 1 234 ? 0.317 1.496 -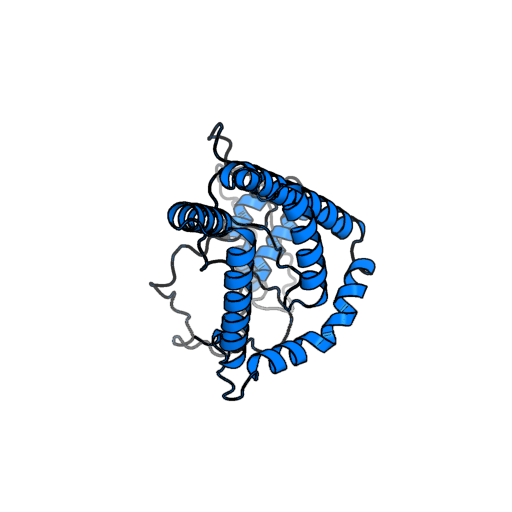3.160 1.00 81.50 234 LEU A CA 1
ATOM 1829 C C . LEU A 1 234 ? 1.504 2.395 -3.511 1.00 81.50 234 LEU A C 1
ATOM 1831 O O . LEU A 1 234 ? 1.339 3.590 -3.751 1.00 81.50 234 LEU A O 1
ATOM 1835 N N . SER A 1 235 ? 2.696 1.811 -3.597 1.00 81.38 235 SER A N 1
ATOM 1836 C CA . SER A 1 235 ? 3.883 2.484 -4.122 1.00 81.38 235 SER A CA 1
ATOM 1837 C C . SER A 1 235 ? 4.725 1.509 -4.938 1.00 81.38 235 SER A C 1
ATOM 1839 O O . SER A 1 235 ? 4.663 0.296 -4.730 1.00 81.38 235 SER A O 1
ATOM 1841 N N . ALA A 1 236 ? 5.498 2.033 -5.889 1.00 74.50 236 ALA A N 1
ATOM 1842 C CA . ALA A 1 236 ? 6.452 1.220 -6.631 1.00 74.50 236 ALA A CA 1
ATOM 1843 C C . ALA A 1 236 ? 7.542 0.714 -5.676 1.00 74.50 236 ALA A C 1
ATOM 1845 O O . ALA A 1 236 ? 8.050 1.471 -4.853 1.00 74.50 236 ALA A O 1
ATOM 1846 N N . THR A 1 237 ? 7.903 -0.562 -5.789 1.00 84.62 237 THR A N 1
ATOM 1847 C CA . THR A 1 237 ? 8.921 -1.196 -4.946 1.00 84.62 237 THR A CA 1
ATOM 1848 C C . THR A 1 237 ? 10.149 -1.581 -5.770 1.00 84.62 237 THR A C 1
ATOM 1850 O O . THR A 1 237 ? 10.081 -1.751 -6.992 1.00 84.62 237 THR A O 1
ATOM 1853 N N . GLY A 1 238 ? 11.291 -1.739 -5.096 1.00 85.56 238 GLY A N 1
ATOM 1854 C CA . GLY A 1 238 ? 12.557 -2.139 -5.720 1.00 85.56 238 GLY A CA 1
ATOM 1855 C C . GLY A 1 238 ? 12.467 -3.406 -6.589 1.00 85.56 238 GLY A C 1
ATOM 1856 O O . GLY A 1 238 ? 12.962 -3.376 -7.717 1.00 85.56 238 GLY A O 1
ATOM 1857 N N . PRO A 1 239 ? 11.798 -4.491 -6.147 1.00 88.88 239 PRO A N 1
ATOM 1858 C CA . PRO A 1 239 ? 11.648 -5.703 -6.953 1.00 88.88 239 PRO A CA 1
ATOM 1859 C C . PRO A 1 239 ? 10.933 -5.471 -8.288 1.00 88.88 239 PRO A C 1
ATOM 1861 O O . PRO A 1 239 ? 11.377 -5.987 -9.313 1.00 88.88 239 PRO A O 1
ATOM 1864 N N . THR A 1 240 ? 9.880 -4.648 -8.307 1.00 84.88 240 THR A N 1
ATOM 1865 C CA . THR A 1 240 ? 9.162 -4.299 -9.543 1.00 84.88 240 THR A CA 1
ATOM 1866 C C . THR A 1 240 ? 10.067 -3.543 -10.514 1.00 84.88 240 THR A C 1
ATOM 1868 O O . THR A 1 240 ? 10.046 -3.814 -11.712 1.00 84.88 240 THR A O 1
ATOM 1871 N N . LEU A 1 241 ? 10.921 -2.644 -10.012 1.00 86.19 241 LEU A N 1
ATOM 1872 C CA . LEU A 1 241 ? 11.897 -1.928 -10.840 1.00 86.19 241 LEU A CA 1
ATOM 1873 C C . LEU A 1 241 ? 12.921 -2.882 -11.463 1.00 86.19 241 LEU A C 1
ATOM 1875 O O . LEU A 1 241 ? 13.212 -2.787 -12.656 1.00 86.19 241 LEU A O 1
ATOM 1879 N N . ILE A 1 242 ? 13.464 -3.805 -10.667 1.00 90.69 242 ILE A N 1
ATOM 1880 C CA . ILE A 1 242 ? 14.443 -4.791 -11.144 1.00 90.69 242 ILE A CA 1
ATOM 1881 C C . ILE A 1 242 ? 13.807 -5.698 -12.201 1.00 90.69 242 ILE A C 1
ATOM 1883 O O . ILE A 1 242 ? 14.420 -5.950 -13.237 1.00 90.69 242 ILE A O 1
ATOM 1887 N N . PHE A 1 243 ? 12.571 -6.144 -11.972 1.00 91.25 243 PHE A N 1
ATOM 1888 C CA . PHE A 1 243 ? 11.819 -6.937 -12.939 1.00 91.25 243 PHE A CA 1
ATOM 1889 C C . PHE A 1 243 ? 11.648 -6.205 -14.279 1.00 91.25 243 PHE A C 1
ATOM 1891 O O . PHE A 1 243 ? 11.972 -6.768 -15.324 1.00 91.25 243 PHE A O 1
ATOM 1898 N N . GLU A 1 244 ? 11.215 -4.942 -14.257 1.00 90.12 244 GLU A N 1
ATOM 1899 C CA . GLU A 1 244 ? 11.050 -4.115 -15.464 1.00 90.12 244 GLU A CA 1
ATOM 1900 C C . GLU A 1 244 ? 12.369 -3.927 -16.225 1.00 90.12 244 GLU A C 1
ATOM 1902 O O . GLU A 1 244 ? 12.401 -4.007 -17.453 1.00 90.12 244 GLU A O 1
ATOM 1907 N N . ARG A 1 245 ? 13.482 -3.747 -15.505 1.00 90.31 245 ARG A N 1
ATOM 1908 C CA . ARG A 1 245 ? 14.814 -3.668 -16.113 1.00 90.31 245 ARG A CA 1
ATOM 1909 C C . ARG A 1 245 ? 15.194 -4.966 -16.828 1.00 90.31 245 ARG A C 1
ATOM 1911 O O . ARG A 1 245 ? 15.629 -4.922 -17.973 1.00 90.31 245 ARG A O 1
ATOM 1918 N N . ILE A 1 246 ? 15.014 -6.113 -16.175 1.00 93.25 246 ILE A N 1
ATOM 1919 C CA . ILE A 1 246 ? 15.319 -7.423 -16.773 1.00 93.25 246 ILE A CA 1
ATOM 1920 C C . ILE A 1 246 ? 14.444 -7.662 -18.009 1.00 93.25 246 ILE A C 1
ATOM 1922 O O . ILE A 1 246 ? 14.922 -8.168 -19.024 1.00 93.25 246 ILE A O 1
ATOM 1926 N N . LEU A 1 247 ? 13.169 -7.274 -17.942 1.00 92.31 247 LEU A N 1
ATOM 1927 C CA . LEU A 1 247 ? 12.227 -7.388 -19.050 1.00 92.31 247 LEU A CA 1
ATOM 1928 C C . LEU A 1 247 ? 12.650 -6.518 -20.243 1.00 92.31 247 LEU A C 1
ATOM 1930 O O . LEU A 1 247 ? 12.603 -6.982 -21.385 1.00 92.31 247 LEU A O 1
ATOM 1934 N N . TYR A 1 248 ? 13.127 -5.300 -19.986 1.00 91.94 248 TYR A N 1
ATOM 1935 C CA . TYR A 1 248 ? 13.693 -4.417 -21.006 1.00 91.94 248 TYR A CA 1
ATOM 1936 C C . TYR A 1 248 ? 14.964 -4.998 -21.652 1.00 91.94 248 TYR A C 1
ATOM 1938 O O . TYR A 1 248 ? 15.061 -5.063 -22.883 1.00 91.94 248 TYR A O 1
ATOM 1946 N N . ASP A 1 249 ? 15.911 -5.483 -20.843 1.00 91.75 249 ASP A N 1
ATOM 1947 C CA . ASP A 1 249 ? 17.157 -6.094 -21.327 1.00 91.75 249 ASP A CA 1
ATOM 1948 C C . ASP A 1 249 ? 16.866 -7.344 -22.181 1.00 91.75 249 ASP A C 1
ATOM 1950 O O . ASP A 1 249 ? 17.466 -7.547 -23.242 1.00 91.75 249 ASP A O 1
ATOM 1954 N N . PHE A 1 250 ? 15.878 -8.150 -21.777 1.00 93.31 250 PHE A N 1
ATOM 1955 C CA . PHE A 1 250 ? 15.418 -9.317 -22.531 1.00 93.31 250 PHE A CA 1
ATOM 1956 C C . PHE A 1 250 ? 14.804 -8.940 -23.887 1.00 93.31 250 PHE A C 1
ATOM 1958 O O . PHE A 1 250 ? 15.144 -9.549 -24.905 1.00 93.31 250 PHE A O 1
ATOM 1965 N N . CYS A 1 251 ? 13.933 -7.925 -23.921 1.00 92.19 251 CYS A N 1
ATOM 1966 C CA . CYS A 1 251 ? 13.339 -7.435 -25.169 1.00 92.19 251 CYS A CA 1
ATOM 1967 C C . CYS A 1 251 ? 14.415 -6.920 -2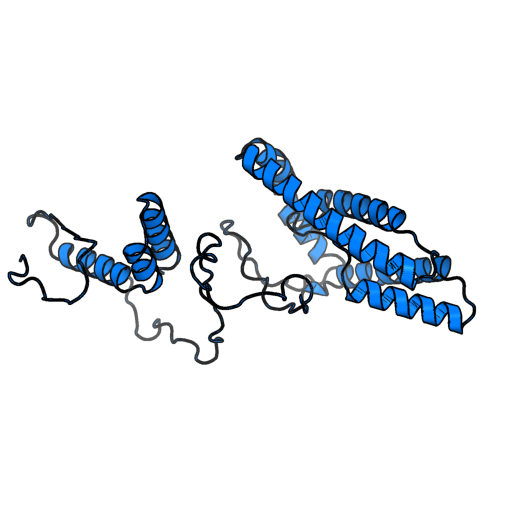6.127 1.00 92.19 251 CYS A C 1
ATOM 1969 O O . CYS A 1 251 ? 14.397 -7.253 -27.312 1.00 92.19 251 CYS A O 1
ATOM 1971 N N . THR A 1 252 ? 15.402 -6.190 -25.603 1.00 89.88 252 THR A N 1
ATOM 1972 C CA . THR A 1 252 ? 16.519 -5.652 -26.389 1.00 89.88 252 THR A CA 1
ATOM 1973 C C . THR A 1 252 ? 17.377 -6.771 -26.983 1.00 89.88 252 THR A C 1
ATOM 1975 O O . THR A 1 252 ? 17.694 -6.736 -28.171 1.00 89.88 252 THR A O 1
ATOM 1978 N N . ALA A 1 253 ? 17.688 -7.811 -26.201 1.00 93.56 253 ALA A N 1
ATOM 1979 C CA . ALA A 1 253 ? 18.455 -8.969 -26.668 1.00 93.56 253 ALA A CA 1
ATOM 1980 C C . ALA A 1 253 ? 17.720 -9.801 -27.737 1.00 93.56 253 ALA A C 1
ATOM 1982 O O . ALA A 1 253 ? 18.358 -10.467 -28.554 1.00 93.56 253 ALA A O 1
ATOM 1983 N N . LYS A 1 254 ? 16.382 -9.790 -27.728 1.00 91.44 254 LYS A N 1
ATOM 1984 C CA . LYS A 1 254 ? 15.530 -10.497 -28.700 1.00 91.44 254 LYS A CA 1
ATOM 1985 C C . LYS A 1 254 ? 15.028 -9.618 -29.846 1.00 91.44 254 LYS A C 1
ATOM 1987 O O . LYS A 1 254 ? 14.359 -10.141 -30.734 1.00 91.44 254 LYS A O 1
ATOM 1992 N N . HIS A 1 255 ? 15.374 -8.330 -29.852 1.00 90.50 255 HIS A N 1
ATOM 1993 C CA . HIS A 1 255 ? 14.874 -7.329 -30.798 1.00 90.50 255 HIS A CA 1
ATOM 1994 C C . HIS A 1 255 ? 13.337 -7.226 -30.822 1.00 90.50 255 HIS A C 1
ATOM 1996 O O . HIS A 1 255 ? 12.731 -7.086 -31.882 1.00 90.50 255 HIS A O 1
ATOM 2002 N N . TRP A 1 256 ? 12.700 -7.326 -29.654 1.00 91.75 256 TRP A N 1
ATOM 2003 C CA . TRP A 1 256 ? 11.256 -7.143 -29.490 1.00 91.75 256 TRP A CA 1
ATOM 2004 C C . TRP A 1 256 ? 10.934 -5.740 -28.985 1.00 91.75 256 TRP A C 1
ATOM 2006 O O . TRP A 1 256 ? 11.695 -5.153 -28.215 1.00 91.75 256 TRP A O 1
ATOM 2016 N N . GLU A 1 257 ? 9.784 -5.207 -29.399 1.00 90.88 257 GLU A N 1
ATOM 2017 C CA . GLU A 1 257 ? 9.298 -3.926 -28.893 1.00 90.88 257 GLU A CA 1
ATOM 2018 C C . GLU A 1 257 ? 8.876 -4.055 -27.423 1.00 90.88 257 GLU A C 1
ATOM 2020 O O . GLU A 1 257 ? 8.044 -4.892 -27.062 1.00 90.88 257 GLU A O 1
ATOM 2025 N N . PHE A 1 258 ? 9.444 -3.199 -26.573 1.00 89.25 258 PHE A N 1
ATOM 2026 C CA . PHE A 1 258 ? 9.246 -3.246 -25.125 1.00 89.25 258 PHE A CA 1
ATOM 2027 C C . PHE A 1 258 ? 7.794 -2.964 -24.707 1.00 89.25 258 PHE A C 1
ATOM 2029 O O . PHE A 1 258 ? 7.235 -3.714 -23.908 1.00 89.25 258 PHE A O 1
ATOM 2036 N N . LEU A 1 259 ? 7.156 -1.919 -25.253 1.00 89.50 259 LEU A N 1
ATOM 2037 C CA . LEU A 1 259 ? 5.816 -1.498 -24.820 1.00 89.50 259 LEU A CA 1
ATOM 2038 C C . LEU A 1 259 ? 4.729 -2.567 -25.074 1.00 89.50 259 LEU A C 1
ATOM 2040 O O . LEU A 1 259 ? 3.997 -2.890 -24.132 1.00 89.50 259 LEU A O 1
ATOM 2044 N N . PRO A 1 260 ? 4.608 -3.168 -26.280 1.00 92.62 260 PRO A N 1
ATOM 2045 C CA . PRO A 1 260 ? 3.635 -4.236 -26.520 1.00 92.62 260 PRO A CA 1
ATOM 2046 C C . PRO A 1 260 ? 3.910 -5.482 -25.676 1.00 92.62 260 PRO A C 1
ATOM 2048 O O . PRO A 1 260 ? 2.976 -6.109 -25.173 1.00 92.62 260 PRO A O 1
ATOM 2051 N N . PHE A 1 261 ? 5.188 -5.829 -25.481 1.00 92.44 261 PHE A N 1
ATOM 2052 C CA . PHE A 1 261 ? 5.567 -6.971 -24.654 1.00 92.44 261 PHE A CA 1
ATOM 2053 C C . PHE A 1 261 ? 5.202 -6.751 -23.182 1.00 92.44 261 PHE A C 1
ATOM 2055 O O . PHE A 1 261 ? 4.630 -7.638 -22.547 1.00 92.44 261 PHE A O 1
ATOM 2062 N N . ARG A 1 262 ? 5.436 -5.546 -22.655 1.00 91.31 262 ARG A N 1
ATOM 2063 C CA . ARG A 1 262 ? 5.026 -5.156 -21.302 1.00 91.31 262 ARG A CA 1
ATOM 2064 C C . ARG A 1 262 ? 3.512 -5.252 -21.112 1.00 91.31 262 ARG A C 1
ATOM 2066 O O . ARG A 1 262 ? 3.062 -5.790 -20.102 1.00 91.31 262 ARG A O 1
ATOM 2073 N N . LEU A 1 263 ? 2.723 -4.788 -22.085 1.00 93.06 263 LEU A N 1
ATOM 2074 C CA . LEU A 1 263 ? 1.264 -4.928 -22.043 1.00 93.06 263 LEU A CA 1
ATOM 2075 C C . LEU A 1 263 ? 0.846 -6.403 -22.030 1.00 93.06 263 LEU A C 1
ATOM 2077 O O . LEU A 1 263 ? 0.009 -6.789 -21.219 1.00 93.06 263 LEU A O 1
ATOM 2081 N N . TYR A 1 264 ? 1.458 -7.237 -22.871 1.00 94.62 264 TYR A N 1
ATOM 2082 C CA . TYR A 1 264 ? 1.179 -8.672 -22.913 1.00 94.62 264 TYR A CA 1
ATOM 2083 C C . TYR A 1 264 ? 1.459 -9.356 -21.567 1.00 94.62 264 TYR A C 1
ATOM 2085 O O . TYR A 1 264 ? 0.616 -10.106 -21.074 1.00 94.62 264 TYR A O 1
ATOM 2093 N N . VAL A 1 265 ? 2.593 -9.047 -20.929 1.00 94.00 265 VAL A N 1
ATOM 2094 C CA . VAL A 1 265 ? 2.904 -9.530 -19.575 1.00 94.00 265 VAL A CA 1
ATOM 2095 C C . VAL A 1 265 ? 1.857 -9.052 -18.568 1.00 94.00 265 VAL A C 1
ATOM 2097 O O . VAL A 1 265 ? 1.368 -9.859 -17.782 1.00 94.00 265 VAL A O 1
ATOM 2100 N N . GLY A 1 266 ? 1.435 -7.786 -18.638 1.00 93.56 266 GLY A N 1
ATOM 2101 C CA . GLY A 1 266 ? 0.355 -7.250 -17.805 1.00 93.56 266 GLY A CA 1
ATOM 2102 C C . GLY A 1 266 ? -0.968 -8.012 -17.955 1.00 93.56 266 GLY A C 1
ATOM 2103 O O . GLY A 1 266 ? -1.585 -8.359 -16.950 1.00 93.56 266 GLY A O 1
ATOM 2104 N N . VAL A 1 267 ? -1.372 -8.350 -19.185 1.00 95.75 267 VAL A N 1
ATOM 2105 C CA . VAL A 1 267 ? -2.592 -9.139 -19.443 1.00 95.75 267 VAL A CA 1
ATOM 2106 C C . VAL A 1 267 ? -2.503 -10.530 -18.808 1.00 95.75 267 VAL A C 1
ATOM 2108 O O . VAL A 1 267 ? -3.458 -10.972 -18.166 1.00 95.75 267 VAL A O 1
ATOM 2111 N N . TRP A 1 268 ? -1.357 -11.208 -18.927 1.00 95.75 268 TRP A N 1
ATOM 2112 C CA . TRP A 1 268 ? -1.147 -12.503 -18.273 1.00 95.75 268 TRP A CA 1
ATOM 2113 C C . TRP A 1 268 ? -1.145 -12.394 -16.750 1.00 95.75 268 TRP A C 1
ATOM 2115 O O . TRP A 1 268 ? -1.739 -13.241 -16.087 1.00 95.75 268 TRP A O 1
ATOM 2125 N N . MET A 1 269 ? -0.547 -11.341 -16.189 1.00 93.81 269 MET A N 1
ATOM 2126 C CA . MET A 1 269 ? -0.598 -11.083 -14.749 1.00 93.81 269 MET A CA 1
ATOM 2127 C C . MET A 1 269 ? -2.041 -10.908 -14.269 1.00 93.81 269 MET A C 1
ATOM 2129 O O . MET A 1 269 ? -2.430 -11.533 -13.287 1.00 93.81 269 MET A O 1
ATOM 2133 N N . THR A 1 270 ? -2.872 -10.141 -14.982 1.00 93.12 270 THR A N 1
ATOM 2134 C CA . THR A 1 270 ? -4.304 -10.016 -14.660 1.00 93.12 270 THR A CA 1
ATOM 2135 C C . THR A 1 270 ? -5.026 -11.361 -14.739 1.00 93.12 270 THR A C 1
ATOM 2137 O O . THR A 1 270 ? -5.804 -11.685 -13.844 1.00 93.12 270 THR A O 1
ATOM 2140 N N . PHE A 1 271 ? -4.752 -12.167 -15.766 1.00 94.69 271 PHE A N 1
ATOM 2141 C CA . PHE A 1 271 ? -5.338 -13.501 -15.900 1.00 94.69 271 PHE A CA 1
ATOM 2142 C C . PHE A 1 271 ? -4.963 -14.421 -14.727 1.00 94.69 271 PHE A C 1
ATOM 2144 O O . PHE A 1 271 ? -5.846 -15.036 -14.128 1.00 94.69 271 PHE A O 1
ATOM 2151 N N . TYR A 1 272 ? -3.681 -14.482 -14.351 1.00 93.19 272 TYR A N 1
ATOM 2152 C CA . TYR A 1 272 ? -3.233 -15.299 -13.221 1.00 93.19 272 TYR A CA 1
ATOM 2153 C C . TYR A 1 272 ? -3.784 -14.799 -11.885 1.00 93.19 272 TYR A C 1
ATOM 2155 O O . TYR A 1 272 ? -4.199 -15.615 -11.067 1.00 93.19 272 TYR A O 1
ATOM 2163 N N . LEU A 1 273 ? -3.862 -13.482 -11.673 1.00 91.31 273 LEU A N 1
ATOM 2164 C CA . LEU A 1 273 ? -4.479 -12.911 -10.473 1.00 91.31 273 LEU A CA 1
ATOM 2165 C C . LEU A 1 273 ? -5.965 -13.278 -10.371 1.00 91.31 273 LEU A C 1
ATOM 2167 O O . LEU A 1 273 ? -6.416 -13.683 -9.304 1.00 91.31 273 LEU A O 1
ATOM 2171 N N . LEU A 1 274 ? -6.715 -13.211 -11.476 1.00 89.94 274 LEU A N 1
ATOM 2172 C CA . LEU A 1 274 ? -8.116 -13.644 -11.505 1.00 89.94 274 LEU A CA 1
ATOM 2173 C C . LEU A 1 274 ? -8.261 -15.136 -11.207 1.00 89.94 274 LEU A C 1
ATOM 2175 O O . LEU A 1 274 ? -9.171 -15.522 -10.477 1.00 89.94 274 LEU A O 1
ATOM 2179 N N . LEU A 1 275 ? -7.362 -15.968 -11.737 1.00 89.75 275 LEU A N 1
ATOM 2180 C CA . LEU A 1 275 ? -7.358 -17.401 -11.458 1.00 89.75 275 LEU A CA 1
ATOM 2181 C C . LEU A 1 275 ? -7.086 -17.672 -9.975 1.00 89.75 275 LEU A C 1
ATOM 2183 O O . LEU A 1 275 ? -7.833 -18.427 -9.360 1.00 89.75 275 LEU A O 1
ATOM 2187 N N . LEU A 1 276 ? -6.081 -17.021 -9.382 1.00 87.62 276 LEU A N 1
ATOM 2188 C CA . LEU A 1 276 ? -5.752 -17.173 -7.961 1.00 87.62 276 LEU A CA 1
ATOM 2189 C C . LEU A 1 276 ? -6.928 -16.784 -7.061 1.00 87.62 276 LEU A C 1
ATOM 2191 O O . LEU A 1 276 ? -7.281 -17.551 -6.162 1.00 87.62 276 LEU A O 1
ATOM 2195 N N . VAL A 1 277 ? -7.576 -15.653 -7.357 1.00 86.62 277 VAL A N 1
ATOM 2196 C CA . VAL A 1 277 ? -8.790 -15.198 -6.660 1.00 86.62 277 VAL A CA 1
ATOM 2197 C C . VAL A 1 277 ? -9.940 -16.192 -6.842 1.00 86.62 277 VAL A C 1
ATOM 2199 O O . VAL A 1 277 ? -10.636 -16.499 -5.881 1.00 86.62 277 VAL A O 1
ATOM 2202 N N . ALA A 1 278 ? -10.134 -16.739 -8.044 1.00 84.56 278 ALA A N 1
ATOM 2203 C CA . ALA A 1 278 ? -11.194 -17.712 -8.304 1.00 84.56 278 ALA A CA 1
ATOM 2204 C C . ALA A 1 278 ? -10.965 -19.057 -7.590 1.00 84.56 278 ALA A C 1
ATOM 2206 O O . ALA A 1 278 ? -11.934 -19.731 -7.251 1.00 84.56 278 ALA A O 1
ATOM 2207 N N . THR A 1 279 ? -9.704 -19.451 -7.379 1.00 82.81 279 THR A N 1
ATOM 2208 C CA . THR A 1 279 ? -9.319 -20.716 -6.723 1.00 82.81 279 THR A CA 1
ATOM 2209 C C . THR A 1 279 ? -9.205 -20.639 -5.197 1.00 82.81 279 THR A C 1
ATOM 2211 O O . THR A 1 279 ? -8.822 -21.639 -4.581 1.00 82.81 279 THR A O 1
ATOM 2214 N N . ASP A 1 280 ? -9.525 -19.485 -4.599 1.00 76.25 280 ASP A N 1
ATOM 2215 C CA . ASP A 1 280 ? -9.337 -19.188 -3.172 1.00 76.25 280 ASP A CA 1
ATOM 2216 C C . ASP A 1 280 ? -7.903 -19.511 -2.698 1.00 76.25 280 ASP A C 1
ATOM 2218 O O . ASP A 1 280 ? -7.687 -20.131 -1.655 1.00 76.25 280 ASP A O 1
ATOM 2222 N N . ALA A 1 281 ? -6.894 -19.120 -3.489 1.00 70.56 281 ALA A N 1
ATOM 2223 C CA . ALA A 1 281 ? -5.486 -19.392 -3.180 1.00 70.56 281 ALA A CA 1
ATOM 2224 C C . ALA A 1 281 ? -4.966 -18.629 -1.944 1.00 70.56 281 ALA A C 1
ATOM 2226 O O . ALA A 1 281 ? -3.889 -18.942 -1.457 1.00 70.56 281 ALA A O 1
ATOM 2227 N N . SER A 1 282 ? -5.723 -17.658 -1.421 1.00 67.56 282 SER A N 1
ATOM 2228 C CA . SER A 1 282 ? -5.413 -16.938 -0.176 1.00 67.56 282 SER A CA 1
ATOM 2229 C C . SER A 1 282 ? -5.531 -17.800 1.088 1.00 67.56 282 SER A C 1
ATOM 2231 O O . SER A 1 282 ? -5.127 -17.356 2.158 1.00 67.56 282 SER A O 1
ATOM 2233 N N . ALA A 1 283 ? -6.098 -19.007 0.978 1.00 60.16 283 ALA A N 1
ATOM 2234 C CA . ALA A 1 283 ? -6.210 -19.984 2.062 1.00 60.16 283 ALA A CA 1
ATOM 2235 C C . ALA A 1 283 ? -5.022 -20.971 2.148 1.00 60.16 283 ALA A C 1
ATOM 2237 O O . ALA A 1 283 ? -5.057 -21.879 2.981 1.00 60.16 283 ALA A O 1
ATOM 2238 N N . LEU A 1 284 ? -4.024 -20.841 1.262 1.00 58.47 284 LEU A N 1
ATOM 2239 C CA . LEU A 1 284 ? -2.767 -21.608 1.259 1.00 58.47 284 LEU A CA 1
ATOM 2240 C C . LEU A 1 284 ? -1.669 -20.853 2.010 1.00 58.47 284 LEU A C 1
ATOM 2242 O O . LEU A 1 284 ? -0.894 -21.544 2.706 1.00 58.47 284 LEU A O 1
#

Sequence (284 aa):
MLYPEVPDHPVPVRFLFVLLNSMDNYPGETFRIGRAIGALLSDEVFQKVALHCEERNTLVDAVDEFLSQIVVIPPAKCSTEARWTRDEGADESAVRHVGMLYANFSHEDRLCSQAFYSEEFDSNKRISMAGQHSGLEAGQPTRTGQLFGGLVQDIRQKLPWFPSDFLDFFRGRLSQSLACTLVLFLANLSNIITFGAVMERSLHHQMASIENIICGALSGVVFGMFSGQPLNILSATGPTLIFERILYDFCTAKHWEFLPFRLYVGVWMTFYLLLLVATDASAL

Foldseek 3Di:
DPPPDDPPDPDDDQDDDDDDDDPPDDVCVVVVVVVVVVVQCPDPQLVVCSVPPPDPVSNVVSVVVVVVPDDDDPPDPDDPVVPDDDPPPPDPPVPPCPDPVCPVPDDPPDDDDDPPDDDDDDPPPPPPPDDDDDDDPPPQLDQPVAFLRSVVVLCVVCVVCLVVVVVVCVVDDVVVSVVVVVVLVVVQVVQLQVLQVVLCVLLVNPHHSVVSVVVQVVCLVVCCNDPSDNPDHDHDDPVNSVVLSVLSVVCVVVVHDSPVVVVVVVVVVVVVVSVCSRRVVSSD